Protein AF-A0A4V3DE60-F1 (afdb_monomer_lite)

Sequence (240 aa):
MKPSKSRYYCPEAQRHKILFESEKKAEDFIRYNNEEIRKATGYAPVRSYQCIACDGWHVTSSSEVRDLPSKTEMVIQAFREAQEEKKKRKEQAAAVRQEWRDRLEVAAANLQMQIDVIKEQIDNKGDKTIIISLIEEAFQVFARLGKAAKFRKHKRDLERELYRLEFGAEQLPDDAESNILIQIQTIEYLLENKSDKALIHHIINETAKALRTSRNTVFVKYSKAQLEGKLNRLLSLLQQ

Organism: NCBI:txid1437280

pLDDT: mean 87.94, std 8.08, range [45.78, 97.25]

Radius of gyration: 47.13 Å; chains: 1; bounding box: 87×29×127 Å

Structure (mmCIF, N/CA/C/O backbone):
data_AF-A0A4V3DE60-F1
#
_entry.id   AF-A0A4V3DE60-F1
#
loop_
_atom_site.group_PDB
_atom_site.id
_atom_site.type_symbol
_atom_site.label_atom_id
_atom_site.label_alt_id
_atom_site.label_comp_id
_atom_site.label_asym_id
_atom_site.label_entity_id
_atom_site.label_seq_id
_atom_site.pdbx_PDB_ins_code
_atom_site.Cartn_x
_atom_site.Cartn_y
_atom_site.Cartn_z
_atom_site.occupancy
_atom_site.B_iso_or_equiv
_atom_site.auth_seq_id
_atom_site.auth_comp_id
_atom_site.auth_asym_id
_atom_site.auth_atom_id
_atom_site.pdbx_PDB_model_num
ATOM 1 N N . MET A 1 1 ? 43.516 -3.659 -60.363 1.00 45.78 1 MET A N 1
ATOM 2 C CA . MET A 1 1 ? 42.712 -4.832 -59.885 1.00 45.78 1 MET A CA 1
ATOM 3 C C . MET A 1 1 ? 41.956 -4.413 -58.620 1.00 45.78 1 MET A C 1
ATOM 5 O O . MET A 1 1 ? 42.590 -3.837 -57.748 1.00 45.78 1 MET A O 1
ATOM 9 N N . LYS A 1 2 ? 40.635 -4.630 -58.481 1.00 51.84 2 LYS A N 1
ATOM 10 C CA . LYS A 1 2 ? 39.923 -4.228 -57.243 1.00 51.84 2 LYS A CA 1
ATOM 11 C C . LYS A 1 2 ? 40.362 -5.127 -56.075 1.00 51.84 2 LYS A C 1
ATOM 13 O O . LYS A 1 2 ? 40.260 -6.343 -56.232 1.00 51.84 2 LYS A O 1
ATOM 18 N N . PRO A 1 3 ? 40.781 -4.591 -54.912 1.00 55.19 3 PRO A N 1
ATOM 19 C CA . PRO A 1 3 ? 41.045 -5.416 -53.736 1.00 55.19 3 PRO A CA 1
ATOM 20 C C . PRO A 1 3 ? 39.748 -6.112 -53.301 1.00 55.19 3 PRO A C 1
ATOM 22 O O . PRO A 1 3 ? 38.849 -5.493 -52.735 1.00 55.19 3 PRO A O 1
ATOM 25 N N . SER A 1 4 ? 39.605 -7.400 -53.618 1.00 57.50 4 SER A N 1
ATOM 26 C CA . SER A 1 4 ? 38.409 -8.185 -53.285 1.00 57.50 4 SER A CA 1
ATOM 27 C C . SER A 1 4 ? 38.347 -8.539 -51.799 1.00 57.50 4 SER A C 1
ATOM 29 O O . SER A 1 4 ? 37.261 -8.647 -51.240 1.00 57.50 4 SER A O 1
ATOM 31 N N . LYS A 1 5 ? 39.511 -8.647 -51.146 1.00 61.88 5 LYS A N 1
ATOM 32 C CA . LYS A 1 5 ? 39.654 -9.046 -49.737 1.00 61.88 5 LYS A CA 1
ATOM 33 C C . LYS A 1 5 ? 39.259 -7.961 -48.725 1.00 61.88 5 LYS A C 1
ATOM 35 O O . LYS A 1 5 ? 39.121 -8.265 -47.551 1.00 61.88 5 LYS A O 1
ATOM 40 N N . SER A 1 6 ? 39.058 -6.719 -49.167 1.00 68.88 6 SER A N 1
ATOM 41 C CA . SER A 1 6 ? 38.841 -5.553 -48.289 1.00 68.88 6 SER A CA 1
ATOM 42 C C . SER A 1 6 ? 37.404 -5.014 -48.335 1.00 68.88 6 SER A C 1
ATOM 44 O O . SER A 1 6 ? 37.120 -3.948 -47.792 1.00 68.88 6 SER A O 1
ATOM 46 N N . ARG A 1 7 ? 36.496 -5.704 -49.041 1.00 82.88 7 ARG A N 1
ATOM 47 C CA . ARG A 1 7 ? 35.123 -5.250 -49.294 1.00 82.88 7 ARG A CA 1
ATOM 48 C C . ARG A 1 7 ? 34.184 -5.728 -48.182 1.00 82.88 7 ARG A C 1
ATOM 50 O O . ARG A 1 7 ? 33.903 -6.914 -48.075 1.00 82.88 7 ARG A O 1
ATOM 57 N N . TYR A 1 8 ? 33.647 -4.792 -47.409 1.00 89.31 8 TYR A N 1
ATOM 58 C CA . TYR A 1 8 ? 32.790 -5.022 -46.245 1.00 89.31 8 TYR A CA 1
ATOM 59 C C . TYR A 1 8 ? 31.421 -4.355 -46.431 1.00 89.31 8 TYR A C 1
ATOM 61 O O . TYR A 1 8 ? 31.339 -3.251 -46.973 1.00 89.31 8 TYR A O 1
ATOM 69 N N . TYR A 1 9 ? 30.333 -5.005 -46.012 1.00 92.50 9 TYR A N 1
ATOM 70 C CA . TYR A 1 9 ? 29.002 -4.389 -46.033 1.00 92.50 9 TYR A CA 1
ATOM 71 C C . TYR A 1 9 ? 28.845 -3.439 -44.842 1.00 92.50 9 TYR A C 1
ATOM 73 O O . TYR A 1 9 ? 28.726 -3.887 -43.710 1.00 92.50 9 TYR A O 1
ATOM 81 N N . CYS A 1 10 ? 28.849 -2.129 -45.097 1.00 92.62 10 CYS A N 1
ATOM 82 C CA . CYS A 1 10 ? 28.745 -1.105 -44.061 1.00 92.62 10 CYS A CA 1
ATOM 83 C C . CYS A 1 10 ? 27.268 -0.871 -43.690 1.00 92.62 10 CYS A C 1
ATOM 85 O O . CYS A 1 10 ? 26.526 -0.392 -44.554 1.00 92.62 10 CYS A O 1
ATOM 87 N N . PRO A 1 11 ? 26.830 -1.134 -42.441 1.00 90.12 11 PRO A N 1
ATOM 88 C CA . PRO A 1 11 ? 25.442 -0.906 -42.025 1.00 90.12 11 PRO A CA 1
ATOM 89 C C . PRO A 1 11 ? 25.039 0.571 -42.086 1.00 90.12 11 PRO A C 1
ATOM 91 O O . PRO A 1 11 ? 23.936 0.895 -42.515 1.00 90.12 11 PRO A O 1
ATOM 94 N N . GLU A 1 12 ? 25.964 1.470 -41.741 1.00 89.00 12 GLU A N 1
ATOM 95 C CA . GLU A 1 12 ? 25.755 2.924 -41.751 1.00 89.00 12 GLU A CA 1
ATOM 96 C C . GLU A 1 12 ? 25.484 3.449 -43.173 1.00 89.00 12 GLU A C 1
ATOM 98 O O . GLU A 1 12 ? 24.569 4.240 -43.408 1.00 89.00 12 GLU A O 1
ATOM 103 N N . ALA A 1 13 ? 26.254 2.959 -44.151 1.00 88.75 13 ALA A N 1
ATOM 104 C CA . ALA A 1 13 ? 26.129 3.351 -45.553 1.00 88.75 13 ALA A CA 1
ATOM 105 C C . ALA A 1 13 ? 25.182 2.456 -46.373 1.00 88.75 13 ALA A C 1
ATOM 107 O O . ALA A 1 13 ? 24.975 2.744 -47.553 1.00 88.75 13 ALA A O 1
ATOM 108 N N . GLN A 1 14 ? 24.676 1.367 -45.783 1.00 91.81 14 GLN A N 1
ATOM 109 C CA . GLN A 1 14 ? 23.817 0.345 -46.400 1.00 91.81 14 GLN A CA 1
ATOM 110 C C . GLN A 1 14 ? 24.328 -0.161 -47.759 1.00 91.81 14 GLN A C 1
ATOM 112 O O . GLN A 1 14 ? 23.569 -0.394 -48.698 1.00 91.81 14 GLN A O 1
ATOM 117 N N . ARG A 1 15 ? 25.653 -0.291 -47.890 1.00 91.19 15 ARG A N 1
ATOM 118 C CA . ARG A 1 15 ? 26.309 -0.770 -49.113 1.00 91.19 15 ARG A CA 1
ATOM 119 C C . ARG A 1 15 ? 27.696 -1.317 -48.825 1.00 91.19 15 ARG A C 1
ATOM 121 O O . ARG A 1 15 ? 28.326 -0.974 -47.824 1.00 91.19 15 ARG A O 1
ATOM 128 N N . HIS A 1 16 ? 28.219 -2.104 -49.760 1.00 91.19 16 HIS A N 1
A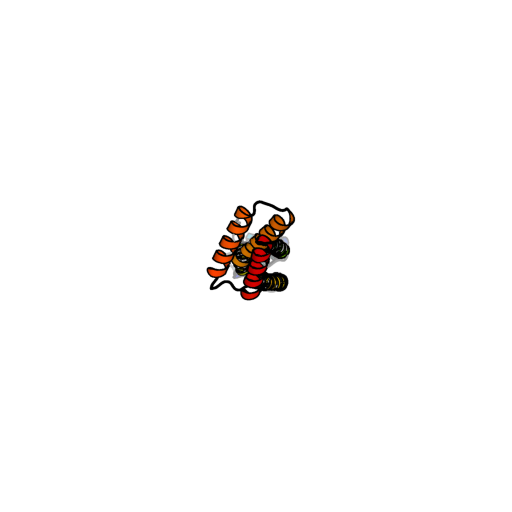TOM 129 C CA . HIS A 1 16 ? 29.601 -2.567 -49.695 1.00 91.19 16 HIS A CA 1
ATOM 130 C C . HIS A 1 16 ? 30.592 -1.411 -49.882 1.00 91.19 16 HIS A C 1
ATOM 132 O O . HIS A 1 16 ? 30.571 -0.723 -50.906 1.00 91.19 16 HIS A O 1
ATOM 138 N N . LYS A 1 17 ? 31.490 -1.237 -48.914 1.00 90.81 17 LYS A N 1
ATOM 139 C CA . LYS A 1 17 ? 32.608 -0.288 -48.921 1.00 90.81 17 LYS A CA 1
ATOM 140 C C . LYS A 1 17 ? 33.927 -1.014 -48.683 1.00 90.81 17 LYS A C 1
ATOM 142 O O . LYS A 1 17 ? 33.938 -2.181 -48.313 1.00 90.81 17 LYS A O 1
ATOM 147 N N . ILE A 1 18 ? 35.038 -0.327 -48.926 1.00 91.06 18 ILE A N 1
ATOM 148 C CA . ILE A 1 18 ? 36.357 -0.824 -48.533 1.00 91.06 18 ILE A CA 1
ATOM 149 C C . ILE A 1 18 ? 36.577 -0.445 -47.069 1.00 91.06 18 ILE A C 1
ATOM 151 O O . ILE A 1 18 ? 36.403 0.728 -46.735 1.00 91.06 18 ILE A O 1
ATOM 155 N N . LEU A 1 19 ? 36.898 -1.416 -46.216 1.00 93.69 19 LEU A N 1
ATOM 156 C CA . LEU A 1 19 ? 37.177 -1.215 -44.792 1.00 93.69 19 LEU A CA 1
ATOM 157 C C . LEU A 1 19 ? 38.669 -1.413 -44.520 1.00 93.69 19 LEU A C 1
ATOM 159 O O . LEU A 1 19 ? 39.265 -2.383 -44.988 1.00 93.69 19 LEU A O 1
ATOM 163 N N . PHE A 1 20 ? 39.247 -0.499 -43.751 1.00 94.12 20 PHE A N 1
ATOM 164 C CA . PHE A 1 20 ? 40.627 -0.541 -43.292 1.00 94.12 20 PHE A CA 1
ATOM 165 C C . PHE A 1 20 ? 40.672 -0.514 -41.764 1.00 94.12 20 PHE A C 1
ATOM 167 O O . PHE A 1 20 ? 39.873 0.162 -41.124 1.00 94.12 20 PHE A O 1
ATOM 174 N N . GLU A 1 21 ? 41.644 -1.215 -41.188 1.00 93.06 21 GLU A N 1
ATOM 175 C CA . GLU A 1 21 ? 41.864 -1.261 -39.733 1.00 93.06 21 GLU A CA 1
ATOM 176 C C . GLU A 1 21 ? 42.411 0.062 -39.173 1.00 93.06 21 GLU A C 1
ATOM 178 O O . GLU A 1 21 ? 42.244 0.353 -37.996 1.00 93.06 21 GLU A O 1
ATOM 183 N N . SER A 1 22 ? 43.082 0.870 -40.001 1.00 95.31 22 SER A N 1
ATOM 184 C CA . SER A 1 22 ? 43.678 2.142 -39.584 1.00 95.31 22 SER A CA 1
ATOM 185 C C . SER A 1 22 ? 43.547 3.224 -40.651 1.00 95.31 22 SER A C 1
ATOM 187 O O . SER A 1 22 ? 43.473 2.934 -41.849 1.00 95.31 22 SER A O 1
ATOM 189 N N . GLU A 1 23 ? 43.566 4.480 -40.203 1.00 95.94 23 GLU A N 1
ATOM 190 C CA . GLU A 1 23 ? 43.495 5.666 -41.058 1.00 95.94 23 GLU A CA 1
ATOM 191 C C . GLU A 1 23 ? 44.610 5.675 -42.101 1.00 95.94 23 GLU A C 1
ATOM 193 O O . GLU A 1 23 ? 44.339 5.778 -43.293 1.00 95.94 23 GLU A O 1
ATOM 198 N N . LYS A 1 24 ? 45.853 5.426 -41.668 1.00 96.06 24 LYS A N 1
ATOM 199 C CA . LYS A 1 24 ? 47.029 5.386 -42.544 1.00 96.06 24 LYS A CA 1
ATOM 200 C C . LYS A 1 24 ? 46.854 4.425 -43.722 1.00 96.06 24 LYS A C 1
ATOM 202 O O . LYS A 1 24 ? 47.174 4.777 -44.851 1.00 96.06 24 LYS A O 1
ATOM 207 N N . LYS A 1 25 ? 46.300 3.226 -43.491 1.00 94.25 25 LYS A N 1
ATOM 208 C CA . LYS A 1 25 ? 46.031 2.258 -44.572 1.00 94.25 25 LYS A CA 1
ATOM 209 C C . LYS A 1 25 ? 44.985 2.793 -45.560 1.00 94.25 25 LYS A C 1
ATOM 211 O O . LYS A 1 25 ? 45.113 2.566 -46.763 1.00 94.25 25 LYS A O 1
ATOM 216 N N . ALA A 1 26 ? 43.967 3.501 -45.068 1.00 93.88 26 ALA A N 1
ATOM 217 C CA . ALA A 1 26 ? 42.946 4.126 -45.905 1.00 93.88 26 A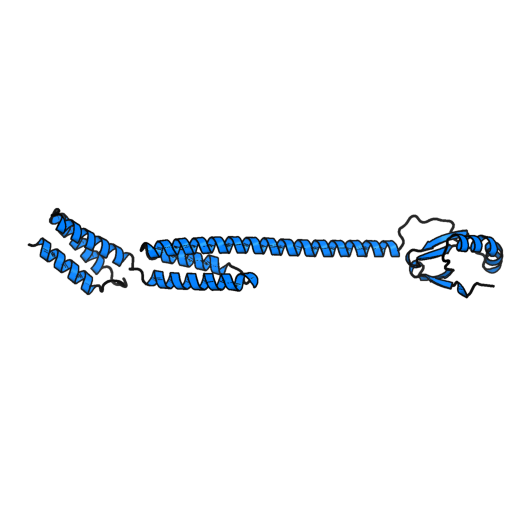LA A CA 1
ATOM 218 C C . ALA A 1 26 ? 43.509 5.305 -46.722 1.00 93.88 26 ALA A C 1
ATOM 220 O O . ALA A 1 26 ? 43.186 5.448 -47.902 1.00 93.88 26 ALA A O 1
ATOM 221 N N . GLU A 1 27 ? 44.379 6.119 -46.127 1.00 95.00 27 GLU A N 1
ATOM 222 C CA . GLU A 1 27 ? 45.054 7.233 -46.799 1.00 95.00 27 GLU A CA 1
ATOM 223 C C . GLU A 1 27 ? 46.070 6.763 -47.838 1.00 95.00 27 GLU A C 1
ATOM 225 O O . GLU A 1 27 ? 46.100 7.287 -48.951 1.00 95.00 27 GLU A O 1
ATOM 230 N N . ASP A 1 28 ? 46.876 5.749 -47.513 1.00 94.88 28 ASP A N 1
ATOM 231 C CA . ASP A 1 28 ? 47.802 5.127 -48.459 1.00 94.88 28 ASP A CA 1
ATOM 232 C C . ASP A 1 28 ? 47.020 4.539 -49.646 1.00 94.88 28 ASP A C 1
ATOM 234 O O . ASP A 1 28 ? 47.400 4.729 -50.803 1.00 94.88 28 ASP A O 1
ATOM 238 N N . PHE A 1 29 ? 45.865 3.906 -49.396 1.00 92.44 29 PHE A N 1
ATOM 239 C CA . PHE A 1 29 ? 44.988 3.439 -50.469 1.00 92.44 29 PHE A CA 1
ATOM 240 C C . PHE A 1 29 ? 44.552 4.577 -51.397 1.00 92.44 29 PHE A C 1
ATOM 242 O O . PHE A 1 29 ? 44.630 4.420 -52.617 1.00 92.44 29 PHE A O 1
ATOM 249 N N . ILE A 1 30 ? 44.134 5.720 -50.846 1.00 92.50 30 ILE A N 1
ATOM 250 C CA . ILE A 1 30 ? 43.801 6.906 -51.644 1.00 92.50 30 ILE A CA 1
ATOM 251 C C . ILE A 1 30 ? 45.029 7.342 -52.444 1.00 92.50 30 ILE A C 1
ATOM 253 O O . ILE A 1 30 ? 44.946 7.425 -53.664 1.00 92.50 30 ILE A O 1
ATOM 257 N N . ARG A 1 31 ? 46.175 7.544 -51.789 1.00 93.81 31 ARG A N 1
ATOM 258 C CA . ARG A 1 31 ? 47.400 8.078 -52.399 1.00 93.81 31 ARG A CA 1
ATOM 259 C C . ARG A 1 31 ? 47.886 7.259 -53.593 1.00 93.81 31 ARG A C 1
ATOM 261 O O . ARG A 1 31 ? 48.206 7.836 -54.625 1.00 93.81 31 ARG A O 1
ATOM 268 N N . TYR A 1 32 ? 47.922 5.934 -53.464 1.00 92.19 32 TYR A N 1
ATOM 269 C CA . TYR A 1 32 ? 48.511 5.060 -54.483 1.00 92.19 32 TYR A CA 1
ATOM 270 C C . TYR A 1 32 ? 47.523 4.593 -55.559 1.00 92.19 32 TYR A C 1
ATOM 272 O O . TYR A 1 32 ? 47.960 4.163 -56.620 1.00 92.19 32 TYR A O 1
ATOM 280 N N . ASN A 1 33 ? 46.206 4.674 -55.322 1.00 88.81 33 ASN A N 1
ATOM 281 C CA . ASN A 1 33 ? 45.202 4.129 -56.248 1.00 88.81 33 ASN A CA 1
ATOM 282 C C . ASN A 1 33 ? 44.285 5.199 -56.870 1.00 88.81 33 ASN A C 1
ATOM 284 O O . ASN A 1 33 ? 43.460 4.858 -57.720 1.00 88.81 33 ASN A O 1
ATOM 288 N N . ASN A 1 34 ? 44.391 6.477 -56.473 1.00 87.25 34 ASN A N 1
ATOM 289 C CA . ASN A 1 34 ? 43.469 7.535 -56.915 1.00 87.25 34 ASN A CA 1
ATOM 290 C C . ASN A 1 34 ? 43.381 7.643 -58.443 1.00 87.25 34 ASN A C 1
ATOM 292 O O . ASN A 1 34 ? 42.286 7.576 -59.003 1.00 87.25 34 ASN A O 1
ATOM 296 N N . GLU A 1 35 ? 44.529 7.774 -59.114 1.00 88.38 35 GLU A N 1
ATOM 297 C CA . GLU A 1 35 ? 44.586 8.012 -60.559 1.00 88.38 35 GLU A CA 1
ATOM 298 C C . GLU A 1 35 ? 44.015 6.843 -61.366 1.00 88.38 35 GLU A C 1
ATOM 300 O O . GLU A 1 35 ? 43.237 7.063 -62.296 1.00 88.38 35 GLU A O 1
ATOM 305 N N . GLU A 1 36 ? 44.358 5.603 -60.999 1.00 89.19 36 GLU A N 1
ATOM 306 C CA . GLU A 1 36 ? 43.846 4.395 -61.662 1.00 89.19 36 GLU A CA 1
ATOM 307 C C . GLU A 1 36 ? 42.323 4.290 -61.492 1.00 89.19 36 GLU A C 1
ATOM 309 O O . GLU A 1 36 ? 41.594 4.101 -62.469 1.00 89.19 36 GLU A O 1
ATOM 314 N N . ILE A 1 37 ? 41.819 4.481 -60.267 1.00 87.00 37 ILE A N 1
ATOM 315 C CA . ILE A 1 37 ? 40.382 4.405 -59.970 1.00 87.00 37 ILE A CA 1
ATOM 316 C C . ILE A 1 37 ? 39.612 5.509 -60.711 1.00 87.00 37 ILE A C 1
ATOM 318 O O . ILE A 1 37 ? 38.536 5.242 -61.260 1.00 87.00 37 ILE A O 1
ATOM 322 N N . ARG A 1 38 ? 40.171 6.726 -60.786 1.00 89.19 38 ARG A N 1
ATOM 323 C CA . ARG A 1 38 ? 39.563 7.858 -61.496 1.00 89.19 38 ARG A CA 1
ATOM 324 C C . ARG A 1 38 ? 39.481 7.609 -62.997 1.00 89.19 38 ARG A C 1
ATOM 326 O O . ARG A 1 38 ? 38.420 7.822 -63.574 1.00 89.19 38 ARG A O 1
ATOM 333 N N . LYS A 1 39 ? 40.562 7.114 -63.613 1.00 90.31 39 LYS A N 1
ATOM 334 C CA . LYS A 1 39 ? 40.589 6.750 -65.041 1.00 90.31 39 LYS A CA 1
ATOM 335 C C . LYS A 1 39 ? 39.572 5.652 -65.366 1.00 90.31 39 LYS A C 1
ATOM 337 O O . LYS A 1 39 ? 38.925 5.718 -66.402 1.00 90.31 39 LYS A O 1
ATOM 342 N N . ALA A 1 40 ? 39.403 4.672 -64.477 1.00 87.38 40 ALA A N 1
ATOM 343 C CA . ALA A 1 40 ? 38.512 3.536 -64.711 1.00 87.38 40 ALA A CA 1
ATOM 344 C C . ALA A 1 40 ? 37.024 3.824 -64.443 1.00 87.38 40 ALA A C 1
ATOM 346 O O . ALA A 1 40 ? 36.165 3.199 -65.059 1.00 87.38 40 ALA A O 1
ATOM 347 N N . THR A 1 41 ? 36.698 4.702 -63.488 1.00 83.31 41 THR A N 1
ATOM 348 C CA . THR A 1 41 ? 35.311 4.867 -63.005 1.00 83.31 41 THR A CA 1
ATOM 349 C C . THR A 1 41 ? 34.777 6.297 -63.079 1.00 83.31 41 THR A C 1
ATOM 351 O O . THR A 1 41 ? 33.612 6.520 -62.760 1.00 83.31 41 THR A O 1
ATOM 354 N N . GLY A 1 42 ? 35.606 7.272 -63.466 1.00 85.69 42 GLY A N 1
ATOM 355 C CA . GLY A 1 42 ? 35.267 8.700 -63.479 1.00 85.69 42 GLY A CA 1
ATOM 356 C C . GLY A 1 42 ? 35.305 9.374 -62.101 1.00 85.69 42 GLY A C 1
ATOM 357 O O . GLY A 1 42 ? 35.360 10.599 -62.017 1.00 85.69 42 GLY A O 1
ATOM 358 N N . TYR A 1 43 ? 35.352 8.597 -61.014 1.00 85.00 43 TYR A N 1
ATOM 359 C CA . TYR A 1 43 ? 35.360 9.084 -59.634 1.00 85.00 43 TYR A CA 1
ATOM 360 C C . TYR A 1 43 ? 36.463 8.399 -58.825 1.00 85.00 43 TYR A C 1
ATOM 362 O O . TYR A 1 43 ? 36.786 7.247 -59.075 1.00 85.00 43 TYR A O 1
ATOM 370 N N . ALA A 1 44 ? 37.030 9.079 -57.829 1.00 88.88 44 ALA A N 1
ATOM 371 C CA . ALA A 1 44 ? 38.013 8.493 -56.917 1.00 88.88 44 ALA A CA 1
ATOM 372 C C . ALA A 1 44 ? 37.765 8.960 -55.476 1.00 88.88 44 ALA A C 1
ATOM 374 O O . ALA A 1 44 ? 37.226 10.052 -55.273 1.00 88.88 44 ALA A O 1
ATOM 375 N N . PRO A 1 45 ? 38.108 8.145 -54.463 1.00 91.50 45 PRO A N 1
ATOM 376 C CA . PRO A 1 45 ? 38.044 8.586 -53.078 1.00 91.50 45 PRO A CA 1
ATOM 377 C C . PRO A 1 45 ? 39.038 9.727 -52.830 1.00 91.50 45 PRO A C 1
ATOM 379 O O . PRO A 1 45 ? 40.172 9.662 -53.290 1.00 91.50 45 PRO A O 1
ATOM 382 N N . VAL A 1 46 ? 38.619 10.753 -52.094 1.00 92.88 46 VAL A N 1
ATOM 383 C CA . VAL A 1 46 ? 39.416 11.956 -51.794 1.00 92.88 46 VAL A CA 1
ATOM 384 C C . VAL A 1 46 ? 39.764 12.084 -50.313 1.00 92.88 46 VAL A C 1
ATOM 386 O O . VAL A 1 46 ? 40.685 12.816 -49.976 1.00 92.88 46 VAL A O 1
ATOM 389 N N . ARG A 1 47 ? 39.054 11.369 -49.430 1.00 92.94 47 ARG A N 1
ATOM 390 C CA . ARG A 1 47 ? 39.332 11.344 -47.987 1.00 92.94 47 ARG A CA 1
ATOM 391 C C . ARG A 1 47 ? 38.950 10.016 -47.339 1.00 92.94 47 ARG A C 1
ATOM 393 O O . ARG A 1 47 ? 38.093 9.285 -47.855 1.00 92.94 47 ARG A O 1
ATOM 400 N N . SER A 1 48 ? 39.562 9.736 -46.196 1.00 93.56 48 SER A N 1
ATOM 401 C CA . SER A 1 48 ? 39.176 8.688 -45.250 1.00 93.56 48 SER A CA 1
ATOM 402 C C . SER A 1 48 ? 38.183 9.235 -44.210 1.00 93.56 48 SER A C 1
ATOM 404 O O . SER A 1 48 ? 38.011 10.446 -44.058 1.00 93.56 48 SER A O 1
ATOM 406 N N . TYR A 1 49 ? 37.451 8.345 -43.540 1.00 92.75 49 TYR A N 1
ATOM 407 C CA . TYR A 1 49 ? 36.659 8.665 -42.352 1.00 92.75 49 TYR A CA 1
ATOM 408 C C . TYR A 1 49 ? 36.456 7.422 -41.483 1.00 92.75 49 TYR A C 1
ATOM 410 O O . TYR A 1 49 ? 36.324 6.309 -42.006 1.00 92.75 49 TYR A O 1
ATOM 418 N N . GLN A 1 50 ? 36.396 7.621 -40.168 1.00 92.62 50 GLN A N 1
ATOM 419 C CA . GLN A 1 50 ? 36.078 6.563 -39.216 1.00 92.62 50 GLN A CA 1
ATOM 420 C C . GLN A 1 50 ? 34.571 6.277 -39.221 1.00 92.62 50 GLN A C 1
ATOM 422 O O . GLN A 1 50 ? 33.743 7.186 -39.213 1.00 92.62 50 GLN A O 1
ATOM 427 N N . CYS A 1 51 ? 34.204 5.000 -39.248 1.00 92.06 51 CYS A N 1
ATOM 428 C CA . CYS A 1 51 ? 32.823 4.543 -39.225 1.00 92.06 51 CYS A CA 1
ATOM 429 C C . CYS A 1 51 ? 32.548 3.785 -37.930 1.00 92.06 51 CYS A C 1
ATOM 431 O O . CYS A 1 51 ? 33.056 2.682 -37.743 1.00 92.06 51 CYS A O 1
ATOM 433 N N . ILE A 1 52 ? 31.694 4.347 -37.076 1.00 91.81 52 ILE A N 1
ATOM 434 C CA . ILE A 1 52 ? 31.374 3.789 -35.753 1.00 91.81 52 ILE A CA 1
ATOM 435 C C . ILE A 1 52 ? 30.713 2.412 -35.874 1.00 91.81 52 ILE A C 1
ATOM 437 O O . ILE A 1 52 ? 31.057 1.496 -35.139 1.00 91.81 52 ILE A O 1
ATOM 441 N N . ALA A 1 53 ? 29.829 2.220 -36.859 1.00 92.69 53 ALA A N 1
ATOM 442 C CA . ALA A 1 53 ? 29.172 0.931 -37.093 1.00 92.69 53 ALA A CA 1
ATOM 443 C C . ALA A 1 53 ? 30.134 -0.197 -37.498 1.00 92.69 53 ALA A C 1
ATOM 445 O O . ALA A 1 53 ? 29.798 -1.368 -37.358 1.00 92.69 53 ALA A O 1
ATOM 446 N N . CYS A 1 54 ? 31.268 0.149 -38.110 1.00 92.12 54 CYS A N 1
ATOM 447 C CA . CYS A 1 54 ? 32.219 -0.816 -38.668 1.00 92.12 54 CYS A CA 1
ATOM 448 C C . CYS A 1 54 ? 33.505 -0.918 -37.845 1.00 92.12 54 CYS A C 1
ATOM 450 O O . CYS A 1 54 ? 34.358 -1.720 -38.209 1.00 92.12 54 CYS A O 1
ATOM 452 N N . ASP A 1 55 ? 33.647 -0.080 -36.813 1.00 92.38 55 ASP A N 1
ATOM 453 C CA . ASP A 1 55 ? 34.850 0.079 -35.993 1.00 92.38 55 ASP A CA 1
ATOM 454 C C . ASP A 1 55 ? 36.146 0.143 -36.823 1.00 92.38 55 ASP A C 1
ATOM 456 O O . ASP A 1 55 ? 37.115 -0.582 -36.615 1.00 92.38 55 ASP A O 1
ATOM 460 N N . GLY A 1 56 ? 36.137 0.985 -37.857 1.00 93.31 56 GLY A N 1
ATOM 461 C CA . GLY A 1 56 ?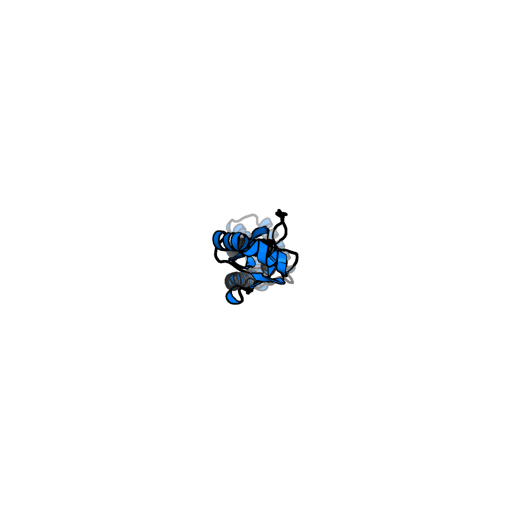 37.271 1.105 -38.767 1.00 93.31 56 GLY A CA 1
ATOM 462 C C . GLY A 1 56 ? 37.114 2.228 -39.780 1.00 93.31 56 GLY A C 1
ATOM 463 O O . GLY A 1 56 ? 36.204 3.055 -39.696 1.00 93.31 56 GLY A O 1
ATOM 464 N N . TRP A 1 57 ? 38.021 2.263 -40.753 1.00 94.75 57 TRP A N 1
ATOM 465 C CA . TRP A 1 57 ? 38.184 3.381 -41.675 1.00 94.75 57 TRP A CA 1
ATOM 466 C C . TRP A 1 57 ? 37.652 3.050 -43.063 1.00 94.75 57 TRP A C 1
ATOM 468 O O . TRP A 1 57 ? 38.019 2.053 -43.685 1.00 94.75 57 TRP A O 1
ATOM 478 N N . HIS A 1 58 ? 36.789 3.918 -43.574 1.00 93.69 58 HIS A N 1
ATOM 479 C CA . HIS A 1 58 ? 36.303 3.875 -44.946 1.00 93.69 58 HIS A CA 1
ATOM 480 C C . HIS A 1 58 ? 36.873 5.040 -45.746 1.00 93.69 58 HIS A C 1
ATOM 482 O O . HIS A 1 58 ? 37.296 6.050 -45.195 1.00 93.69 58 HIS A O 1
ATOM 488 N N . VAL A 1 59 ? 36.822 4.922 -47.070 1.00 92.75 59 VAL A N 1
ATOM 489 C CA . VAL A 1 59 ? 37.172 6.007 -47.992 1.00 92.75 59 VAL A CA 1
ATOM 490 C C . VAL A 1 59 ? 35.929 6.525 -48.714 1.00 92.75 59 VAL A C 1
ATOM 492 O O . VAL A 1 59 ? 34.951 5.793 -48.914 1.00 92.75 59 VAL A O 1
ATOM 495 N N . THR A 1 60 ? 35.934 7.800 -49.094 1.00 90.00 60 THR A N 1
ATOM 496 C CA . THR A 1 60 ? 34.805 8.456 -49.766 1.00 90.00 60 THR A CA 1
ATOM 497 C C . THR A 1 60 ? 35.279 9.457 -50.812 1.00 90.00 60 THR A C 1
ATOM 499 O O . THR A 1 60 ? 36.332 10.067 -50.665 1.00 90.00 60 THR A O 1
ATOM 502 N N . SER A 1 61 ? 34.500 9.620 -51.881 1.00 89.38 61 SER A N 1
ATOM 503 C CA . SER A 1 61 ? 34.734 10.606 -52.946 1.00 89.38 61 SER A CA 1
ATOM 504 C C . SER A 1 61 ? 34.169 11.992 -52.627 1.00 89.38 61 SER A C 1
ATOM 506 O O . SER A 1 61 ? 34.408 12.933 -53.374 1.00 89.38 61 SER A O 1
ATOM 508 N N . SER A 1 62 ? 33.411 12.129 -51.536 1.00 87.44 62 SER A N 1
ATOM 509 C CA . SER A 1 62 ? 32.907 13.422 -51.066 1.00 87.44 62 SER A CA 1
ATOM 510 C C . SER A 1 62 ? 33.994 14.154 -50.282 1.00 87.44 62 SER A C 1
ATOM 512 O O . SER A 1 62 ? 34.519 13.608 -49.311 1.00 87.44 62 SER A O 1
ATOM 514 N N . SER A 1 63 ? 34.311 15.382 -50.688 1.00 84.81 63 SER A N 1
ATOM 515 C CA . SER A 1 63 ? 35.240 16.273 -49.982 1.00 84.81 63 SER A CA 1
ATOM 516 C C . SER A 1 63 ? 34.633 16.892 -48.722 1.00 84.81 63 SER A C 1
ATOM 518 O O . SER A 1 63 ? 35.368 17.277 -47.821 1.00 84.81 63 SER A O 1
ATOM 520 N N . GLU A 1 64 ? 33.304 16.9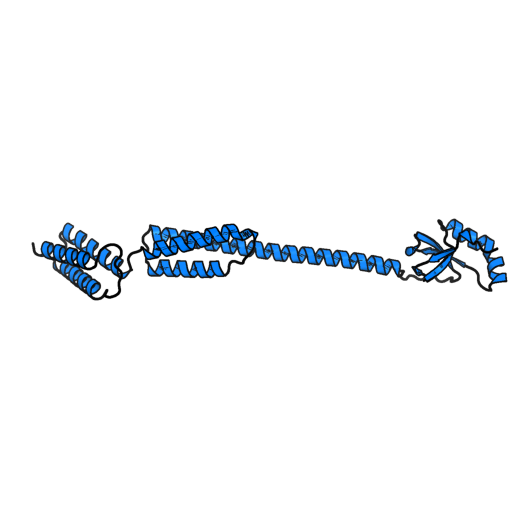56 -48.630 1.00 84.75 64 GLU A N 1
ATOM 521 C CA . GLU A 1 64 ? 32.600 17.546 -47.493 1.00 84.75 64 GLU A CA 1
ATOM 522 C C . GLU A 1 64 ? 32.739 16.680 -46.240 1.00 84.75 64 GLU A C 1
ATOM 524 O O . GLU A 1 64 ? 32.459 15.474 -46.257 1.00 84.75 64 GLU A O 1
ATOM 529 N N . VAL A 1 65 ? 33.112 17.313 -45.131 1.00 81.50 65 VAL A N 1
ATOM 530 C CA . VAL A 1 65 ? 32.962 16.752 -43.789 1.00 81.50 65 VAL A CA 1
ATOM 531 C C . VAL A 1 65 ? 31.591 17.183 -43.283 1.00 81.50 65 VAL A C 1
ATOM 533 O O . VAL A 1 65 ? 31.307 18.372 -43.189 1.00 81.50 65 VAL A O 1
ATOM 536 N N . ARG A 1 66 ? 30.711 16.215 -43.016 1.00 77.19 66 ARG A N 1
ATOM 537 C CA . ARG A 1 66 ? 29.399 16.491 -42.427 1.00 77.19 66 ARG A CA 1
ATOM 538 C C . ARG A 1 66 ? 29.540 16.433 -40.916 1.00 77.19 66 ARG A C 1
ATOM 540 O O . ARG A 1 66 ? 29.884 15.376 -40.400 1.00 77.19 66 ARG A O 1
ATOM 547 N N . ASP A 1 67 ? 29.247 17.542 -40.251 1.00 78.56 67 ASP A N 1
ATOM 548 C CA . ASP A 1 67 ? 29.191 17.636 -38.791 1.00 78.56 67 ASP A CA 1
ATOM 549 C C . ASP A 1 67 ? 27.780 17.288 -38.296 1.00 78.56 67 ASP A C 1
ATOM 551 O O . ASP A 1 67 ? 27.034 18.111 -37.773 1.00 78.56 67 ASP A O 1
ATOM 555 N N . LEU A 1 68 ? 27.349 16.068 -38.613 1.00 80.12 68 LEU A N 1
ATOM 556 C CA . LEU A 1 68 ? 26.071 15.526 -38.174 1.00 80.12 68 LEU A CA 1
ATOM 557 C C . LEU A 1 68 ? 26.324 14.162 -37.542 1.00 80.12 68 LEU A C 1
ATOM 559 O O . LEU A 1 68 ? 27.115 13.390 -38.096 1.00 80.12 68 LEU A O 1
ATOM 563 N N . PRO A 1 69 ? 25.628 13.833 -36.441 1.00 83.12 69 PRO A N 1
ATOM 564 C CA . PRO A 1 69 ? 25.742 12.520 -35.837 1.00 83.12 69 PRO A CA 1
ATOM 565 C C . PRO A 1 69 ? 25.329 11.448 -36.848 1.00 83.12 69 PRO A C 1
ATOM 567 O O . PRO A 1 69 ? 24.337 11.574 -37.573 1.00 83.12 69 PRO A O 1
ATOM 570 N N . SER A 1 70 ? 26.110 10.378 -36.895 1.00 88.00 70 SER A N 1
ATOM 571 C CA . SER A 1 70 ? 25.790 9.174 -37.651 1.00 88.00 70 SER A CA 1
ATOM 572 C C . SER A 1 70 ? 24.512 8.521 -37.120 1.00 88.00 70 SER A C 1
ATOM 574 O O . SER A 1 70 ? 24.130 8.685 -35.957 1.00 88.00 70 SER A O 1
ATOM 576 N N . LYS A 1 71 ? 23.855 7.711 -37.954 1.00 88.69 71 LYS A N 1
ATOM 577 C CA . LYS A 1 71 ? 22.686 6.924 -37.541 1.00 88.69 71 LYS A CA 1
ATOM 578 C C . LYS A 1 71 ? 23.033 6.039 -36.348 1.00 88.69 71 LYS A C 1
ATOM 580 O O . LYS A 1 71 ? 22.226 5.905 -35.433 1.00 88.69 71 LYS A O 1
ATOM 585 N N . THR A 1 72 ? 24.233 5.461 -36.339 1.00 91.06 72 THR A N 1
ATOM 586 C CA . THR A 1 72 ? 24.711 4.638 -35.224 1.00 91.06 72 THR A CA 1
ATOM 587 C C . THR A 1 72 ? 24.837 5.439 -33.926 1.00 91.06 72 THR A C 1
ATOM 589 O O . THR A 1 72 ? 24.368 4.972 -32.891 1.00 91.06 72 THR A O 1
ATOM 592 N N . GLU A 1 73 ? 25.387 6.656 -33.959 1.00 91.69 73 GLU A N 1
ATOM 593 C CA . GLU A 1 73 ? 25.443 7.530 -32.774 1.00 91.69 73 GLU A CA 1
ATOM 594 C C . GLU A 1 73 ? 24.053 7.883 -32.261 1.00 91.69 73 GLU A C 1
ATOM 596 O O . GLU A 1 73 ? 23.800 7.779 -31.060 1.00 91.69 73 GLU A O 1
ATOM 601 N N . MET A 1 74 ? 23.131 8.222 -33.166 1.00 93.06 74 MET A N 1
ATOM 602 C CA . MET A 1 74 ? 21.744 8.512 -32.803 1.00 93.06 74 MET A CA 1
ATOM 603 C C . MET A 1 74 ? 21.076 7.312 -32.117 1.00 93.06 74 MET A C 1
ATOM 605 O O . MET A 1 74 ? 20.401 7.478 -31.103 1.00 93.06 74 MET A O 1
ATOM 609 N N . VAL A 1 75 ? 21.288 6.094 -32.628 1.00 93.25 75 VAL A N 1
ATOM 610 C CA . VAL A 1 75 ? 20.739 4.863 -32.034 1.00 93.25 75 VAL A CA 1
ATOM 611 C C . VAL A 1 75 ? 21.353 4.578 -30.662 1.00 93.25 75 VAL A C 1
ATOM 613 O O . VAL A 1 75 ? 20.623 4.236 -29.731 1.00 93.25 75 VAL A O 1
ATOM 616 N N . ILE A 1 76 ? 22.671 4.737 -30.504 1.00 93.50 76 ILE A N 1
ATOM 617 C CA . ILE A 1 76 ? 23.349 4.558 -29.210 1.00 93.50 76 ILE A CA 1
ATOM 618 C C . ILE A 1 76 ? 22.810 5.559 -28.185 1.00 93.50 76 ILE A C 1
ATOM 620 O O . ILE A 1 76 ? 22.525 5.179 -27.047 1.00 93.50 76 ILE A O 1
ATOM 624 N N . GLN A 1 77 ? 22.650 6.821 -28.583 1.00 94.62 77 GLN A N 1
ATOM 625 C CA . GLN A 1 77 ? 22.125 7.869 -27.717 1.00 94.62 77 GLN A CA 1
ATOM 626 C C . GLN A 1 77 ? 20.685 7.568 -27.287 1.00 94.62 77 GLN A C 1
ATOM 628 O O . GLN A 1 77 ? 20.405 7.530 -26.089 1.00 94.62 77 GLN A O 1
ATOM 633 N N . ALA A 1 78 ? 19.807 7.230 -28.235 1.00 96.06 78 ALA A N 1
ATOM 634 C CA . ALA A 1 78 ? 18.428 6.844 -27.940 1.00 96.06 78 ALA A CA 1
ATOM 635 C C . ALA A 1 78 ? 18.350 5.616 -27.014 1.00 96.06 78 ALA A C 1
ATOM 637 O O . ALA A 1 78 ? 17.518 5.561 -26.108 1.00 96.06 78 ALA A O 1
ATOM 638 N N . PHE A 1 79 ? 19.242 4.633 -27.190 1.00 96.00 79 PHE A N 1
ATOM 639 C CA . PHE A 1 79 ? 19.313 3.474 -26.300 1.00 96.00 79 PHE A CA 1
ATOM 640 C C . PHE A 1 79 ? 19.702 3.872 -24.872 1.00 96.00 79 PHE A C 1
ATOM 642 O O . PHE A 1 79 ? 19.075 3.406 -23.920 1.00 96.00 79 PHE A O 1
ATOM 649 N N . ARG A 1 80 ? 20.711 4.736 -24.705 1.00 96.56 80 ARG A N 1
ATOM 650 C CA . ARG A 1 80 ? 21.136 5.238 -23.386 1.00 96.56 80 ARG A CA 1
ATOM 651 C C . ARG A 1 80 ? 20.009 5.996 -22.694 1.00 96.56 80 ARG A C 1
ATOM 653 O O . ARG A 1 80 ? 19.717 5.716 -21.535 1.00 96.56 80 ARG A O 1
ATOM 660 N N . GLU A 1 81 ? 19.337 6.885 -23.416 1.00 97.00 81 GLU A N 1
ATOM 661 C CA . GLU A 1 81 ? 18.188 7.638 -22.906 1.00 97.00 81 GLU A CA 1
ATOM 662 C C . GLU A 1 81 ? 17.052 6.709 -22.468 1.00 97.00 81 GLU A C 1
ATOM 664 O O . GLU A 1 81 ? 16.528 6.857 -21.364 1.00 97.00 81 GLU A O 1
ATOM 669 N N . ALA A 1 82 ? 16.735 5.686 -23.265 1.00 97.25 82 ALA A N 1
ATOM 670 C CA . ALA A 1 82 ? 15.726 4.693 -22.910 1.00 97.25 82 ALA A CA 1
ATOM 671 C C . ALA A 1 82 ? 16.110 3.874 -21.661 1.00 97.25 82 ALA A C 1
ATOM 673 O O . ALA A 1 82 ? 15.242 3.540 -20.847 1.00 97.25 82 ALA A O 1
ATOM 674 N N . GLN A 1 83 ? 17.395 3.545 -21.473 1.00 97.19 83 GLN A N 1
ATOM 675 C CA . GLN A 1 83 ? 17.863 2.877 -20.250 1.00 97.19 83 GLN A CA 1
ATOM 676 C C . GLN A 1 83 ? 17.739 3.786 -19.025 1.00 97.19 83 GLN A C 1
ATOM 678 O O . GLN A 1 83 ? 17.250 3.335 -17.985 1.00 97.19 83 GLN A O 1
ATOM 683 N N . GLU A 1 84 ? 18.124 5.056 -19.147 1.00 97.00 84 GLU A N 1
ATOM 684 C CA . GLU A 1 84 ? 17.997 6.037 -18.066 1.00 97.00 84 GLU A CA 1
ATOM 685 C C . GLU A 1 84 ? 16.534 6.292 -17.705 1.00 97.00 84 GLU A C 1
ATOM 687 O O . GLU A 1 84 ? 16.172 6.299 -16.529 1.00 97.00 84 GLU A O 1
ATOM 692 N N . GLU A 1 85 ? 15.646 6.412 -18.690 1.00 96.12 85 GLU A N 1
ATOM 693 C CA . GLU A 1 85 ? 14.215 6.550 -18.434 1.00 96.12 85 GLU A CA 1
ATOM 694 C C . GLU A 1 85 ? 13.648 5.304 -17.740 1.00 96.12 85 GLU A C 1
ATOM 696 O O . GLU A 1 85 ? 12.912 5.405 -16.754 1.00 96.12 85 GLU A O 1
ATOM 701 N N . LYS A 1 86 ? 14.037 4.107 -18.189 1.00 96.94 86 LYS A N 1
ATOM 702 C CA . LYS A 1 86 ? 13.653 2.847 -17.541 1.00 96.94 86 LYS A CA 1
ATOM 703 C C . LYS A 1 86 ? 14.140 2.786 -16.092 1.00 96.94 86 LYS A C 1
ATOM 705 O O . LYS A 1 86 ? 13.408 2.285 -15.234 1.00 96.94 86 LYS A O 1
ATOM 710 N N . LYS A 1 87 ? 15.347 3.280 -15.808 1.00 96.88 87 LYS A N 1
ATOM 711 C CA . LYS A 1 87 ? 15.900 3.377 -14.453 1.00 96.88 87 LYS A CA 1
ATOM 712 C C . LYS A 1 87 ? 15.094 4.361 -13.601 1.00 96.88 87 LYS A C 1
ATOM 714 O O . LYS A 1 87 ? 14.589 3.952 -12.558 1.00 96.88 87 LYS A O 1
ATOM 719 N N . LYS A 1 88 ? 14.844 5.577 -14.097 1.00 96.75 88 LYS A N 1
ATOM 720 C CA . LYS A 1 88 ? 14.010 6.588 -13.422 1.00 96.75 88 LYS A CA 1
ATOM 721 C C . LYS A 1 88 ? 12.607 6.066 -13.110 1.00 96.75 88 LYS A C 1
ATOM 723 O O . LYS A 1 88 ? 12.139 6.207 -11.987 1.00 96.75 88 LYS A O 1
ATOM 728 N N . ARG A 1 89 ? 11.951 5.384 -14.056 1.00 96.19 89 ARG A N 1
ATOM 729 C CA . ARG A 1 89 ? 10.625 4.772 -13.839 1.00 96.19 89 ARG A CA 1
ATOM 730 C C . ARG A 1 89 ? 10.655 3.697 -12.749 1.00 96.19 89 ARG A C 1
ATOM 732 O O . ARG A 1 89 ? 9.727 3.609 -11.947 1.00 96.19 89 ARG A O 1
ATOM 739 N N . LYS A 1 90 ? 11.710 2.875 -12.697 1.00 96.44 90 LYS A N 1
ATOM 740 C CA . LYS A 1 90 ? 11.893 1.880 -11.625 1.00 96.44 90 LYS A CA 1
ATOM 741 C C . LYS A 1 90 ? 12.106 2.543 -10.267 1.00 96.44 90 LYS A C 1
ATOM 743 O O . LYS A 1 90 ? 11.509 2.089 -9.296 1.00 96.44 90 LYS A O 1
ATOM 748 N N . GLU A 1 91 ? 12.926 3.588 -10.204 1.00 96.00 91 GLU A N 1
ATOM 749 C CA . GLU A 1 91 ? 13.186 4.357 -8.982 1.00 96.00 91 GLU A CA 1
ATOM 750 C C . GLU A 1 91 ? 11.916 5.051 -8.483 1.00 96.00 91 GLU A C 1
ATOM 752 O O . GLU A 1 91 ? 11.558 4.891 -7.321 1.00 96.00 91 GLU A O 1
ATOM 757 N N . GLN A 1 92 ? 11.162 5.708 -9.367 1.00 95.31 92 GLN A N 1
ATOM 758 C CA . GLN A 1 92 ? 9.861 6.302 -9.045 1.00 95.31 92 GLN A CA 1
ATOM 759 C C . GLN A 1 92 ? 8.867 5.252 -8.537 1.00 95.31 92 GLN A C 1
ATOM 761 O O . GLN A 1 92 ? 8.243 5.438 -7.496 1.00 95.31 92 GLN A O 1
ATOM 766 N N . ALA A 1 93 ? 8.752 4.106 -9.215 1.00 94.25 93 ALA A N 1
ATOM 767 C CA . ALA A 1 93 ? 7.886 3.021 -8.760 1.00 94.25 93 ALA A CA 1
ATOM 768 C C . ALA A 1 93 ? 8.334 2.446 -7.403 1.00 94.25 93 ALA A C 1
ATOM 770 O O . ALA A 1 93 ? 7.495 2.056 -6.590 1.00 94.25 93 ALA A O 1
ATOM 771 N N . ALA A 1 94 ? 9.642 2.376 -7.140 1.00 93.81 94 ALA A N 1
ATOM 772 C CA . ALA A 1 94 ? 10.178 1.952 -5.852 1.00 93.81 94 ALA A CA 1
ATOM 773 C C . ALA A 1 94 ? 9.885 2.977 -4.746 1.00 93.81 94 ALA A C 1
ATOM 775 O O . ALA A 1 94 ? 9.480 2.565 -3.659 1.00 93.81 94 ALA A O 1
ATOM 776 N N . ALA A 1 95 ? 10.015 4.273 -5.040 1.00 94.81 95 ALA A N 1
ATOM 777 C CA . ALA A 1 95 ? 9.701 5.368 -4.127 1.00 94.81 95 ALA A CA 1
ATOM 778 C C . ALA A 1 95 ? 8.213 5.381 -3.754 1.00 94.81 95 ALA A C 1
ATOM 780 O O . ALA A 1 95 ? 7.891 5.333 -2.574 1.00 94.81 95 ALA A O 1
ATOM 781 N N . VAL A 1 96 ? 7.307 5.298 -4.735 1.00 92.81 96 VAL A N 1
ATOM 782 C CA . VAL A 1 96 ? 5.854 5.205 -4.486 1.00 92.81 96 VAL A CA 1
ATOM 783 C C . VAL A 1 96 ? 5.515 3.973 -3.640 1.00 92.81 96 VAL A C 1
ATOM 785 O O . VAL A 1 96 ? 4.705 4.040 -2.718 1.00 92.81 96 VAL A O 1
ATOM 788 N N . ARG A 1 97 ? 6.158 2.827 -3.908 1.00 87.50 97 ARG A N 1
ATOM 789 C CA . ARG A 1 97 ? 5.984 1.622 -3.079 1.00 87.50 97 ARG A CA 1
ATOM 790 C C . ARG A 1 97 ? 6.503 1.812 -1.657 1.00 87.50 97 ARG A C 1
ATOM 792 O O . ARG A 1 97 ? 5.940 1.200 -0.756 1.00 87.50 97 ARG A O 1
ATOM 799 N N . GLN A 1 98 ? 7.587 2.562 -1.463 1.00 87.56 98 GLN A N 1
ATOM 800 C CA . GLN A 1 98 ? 8.130 2.855 -0.139 1.00 87.56 98 GLN A CA 1
ATOM 801 C C . GLN A 1 98 ? 7.203 3.801 0.621 1.00 87.56 98 GLN A C 1
ATOM 803 O O . GLN A 1 98 ? 6.765 3.446 1.704 1.00 87.56 98 GLN A O 1
ATOM 808 N N . GLU A 1 99 ? 6.791 4.908 0.011 1.00 90.06 99 GLU A N 1
ATOM 809 C CA . GLU A 1 99 ? 5.848 5.857 0.610 1.00 90.06 99 GLU A CA 1
ATOM 810 C C . GLU A 1 99 ? 4.541 5.168 1.031 1.00 90.06 99 GLU A C 1
ATOM 812 O O . GLU A 1 99 ? 4.021 5.386 2.125 1.00 90.06 99 GLU A O 1
ATOM 817 N N . TRP A 1 100 ? 4.017 4.273 0.188 1.00 86.88 100 TRP A N 1
ATOM 818 C CA . TRP A 1 100 ? 2.822 3.504 0.527 1.00 86.88 100 TRP A CA 1
ATOM 819 C C . TRP A 1 100 ? 3.054 2.527 1.691 1.00 86.88 100 TRP A C 1
ATOM 821 O O . TRP A 1 100 ? 2.140 2.298 2.482 1.00 86.88 100 TRP A O 1
ATOM 831 N N . ARG A 1 101 ? 4.266 1.965 1.831 1.00 83.38 101 ARG A N 1
ATOM 832 C CA . ARG A 1 101 ? 4.637 1.151 3.003 1.00 83.38 101 ARG A CA 1
ATOM 833 C C . ARG A 1 101 ? 4.676 1.997 4.269 1.00 83.38 101 ARG A C 1
ATOM 835 O O . ARG A 1 101 ? 4.062 1.590 5.249 1.00 83.38 101 ARG A O 1
ATOM 842 N N . ASP A 1 102 ? 5.322 3.154 4.218 1.00 87.44 102 ASP A N 1
ATOM 843 C CA . ASP A 1 102 ? 5.475 4.039 5.374 1.00 87.44 102 ASP A CA 1
ATOM 844 C C . ASP A 1 102 ? 4.096 4.516 5.870 1.00 87.44 102 ASP A C 1
ATOM 846 O O . ASP A 1 102 ? 3.801 4.475 7.062 1.00 87.44 102 ASP A O 1
ATOM 850 N N . ARG A 1 103 ? 3.176 4.851 4.949 1.00 87.50 103 ARG A N 1
ATOM 851 C CA . ARG A 1 103 ? 1.780 5.186 5.294 1.00 87.50 103 ARG A CA 1
ATOM 852 C C . ARG A 1 103 ? 1.034 4.042 5.981 1.00 87.50 103 ARG A C 1
ATOM 854 O O . ARG A 1 103 ? 0.270 4.290 6.911 1.00 87.50 103 ARG A O 1
ATOM 861 N N . LEU A 1 104 ? 1.218 2.804 5.518 1.00 86.38 104 LEU A N 1
ATOM 862 C CA . LEU A 1 104 ? 0.594 1.638 6.148 1.00 86.38 104 LEU A CA 1
ATOM 863 C C . LEU A 1 104 ? 1.162 1.361 7.540 1.00 86.38 104 LEU A C 1
ATOM 865 O O . LEU A 1 104 ? 0.412 0.952 8.418 1.00 86.38 104 LEU A O 1
ATOM 869 N N . GLU A 1 105 ? 2.460 1.579 7.735 1.00 85.69 105 GLU A N 1
ATOM 870 C CA . GLU A 1 105 ? 3.119 1.404 9.029 1.00 85.69 105 GLU A CA 1
ATOM 871 C C . GLU A 1 105 ? 2.604 2.416 10.056 1.00 85.69 105 GLU A C 1
ATOM 873 O O . GLU A 1 105 ? 2.203 2.023 11.149 1.00 85.69 105 GLU A O 1
ATOM 878 N N . VAL A 1 106 ? 2.480 3.689 9.665 1.00 88.81 106 VAL A N 1
ATOM 879 C CA . VAL A 1 106 ? 1.855 4.726 10.502 1.00 88.81 106 VAL A CA 1
ATOM 880 C C . VAL A 1 106 ? 0.400 4.378 10.828 1.00 88.81 106 VAL A C 1
ATOM 882 O O . VAL A 1 106 ? -0.016 4.470 11.981 1.00 88.81 106 VAL A O 1
ATOM 885 N N . ALA A 1 107 ? -0.386 3.939 9.840 1.00 87.56 107 ALA A N 1
ATOM 886 C CA . ALA A 1 107 ? -1.780 3.559 10.069 1.00 87.56 107 ALA A CA 1
ATOM 887 C C . ALA A 1 107 ? -1.916 2.355 11.019 1.00 87.56 107 ALA A C 1
ATOM 889 O O . ALA A 1 107 ? -2.816 2.336 11.856 1.00 87.56 107 ALA A O 1
ATOM 890 N N . ALA A 1 108 ? -1.020 1.370 10.915 1.00 87.62 108 ALA A N 1
ATOM 891 C CA . ALA A 1 108 ? -0.992 0.220 11.811 1.00 87.62 108 ALA A CA 1
ATOM 892 C C . ALA A 1 108 ? -0.600 0.616 13.244 1.00 87.62 108 ALA A C 1
ATOM 894 O O . ALA A 1 108 ? -1.247 0.172 14.187 1.00 87.62 108 ALA A O 1
ATOM 895 N N . ALA A 1 109 ? 0.395 1.494 13.407 1.00 88.69 109 ALA A N 1
ATOM 896 C CA . ALA A 1 109 ? 0.788 2.016 14.714 1.00 88.69 109 ALA A CA 1
ATOM 897 C C . ALA A 1 109 ? -0.352 2.800 15.386 1.00 88.69 109 ALA A C 1
ATOM 899 O O . ALA A 1 109 ? -0.636 2.592 16.564 1.00 88.69 109 ALA A O 1
ATOM 900 N N . ASN A 1 110 ? -1.062 3.640 14.627 1.00 90.44 110 ASN A N 1
ATOM 901 C CA . ASN A 1 110 ? -2.227 4.368 15.134 1.00 90.44 110 ASN A CA 1
ATOM 902 C C . ASN A 1 110 ? -3.353 3.423 15.570 1.00 90.44 110 ASN A C 1
ATOM 904 O O . ASN A 1 110 ? -3.969 3.646 16.610 1.00 90.44 110 ASN A O 1
ATOM 908 N N . LEU A 1 111 ? -3.613 2.361 14.800 1.00 91.81 111 LEU A N 1
ATOM 909 C CA . LEU A 1 111 ? -4.602 1.351 15.177 1.00 91.81 111 LEU A CA 1
ATOM 910 C C . LEU A 1 111 ? -4.186 0.597 16.446 1.00 91.81 111 LEU A C 1
ATOM 912 O O . LEU A 1 111 ? -5.024 0.361 17.309 1.00 91.81 111 LEU A O 1
ATOM 916 N N . GLN A 1 112 ? -2.903 0.255 16.588 1.00 91.50 112 GLN A N 1
ATOM 917 C CA . GLN A 1 112 ? -2.404 -0.372 17.812 1.00 91.50 112 GLN A CA 1
ATOM 918 C C . GLN A 1 112 ? -2.613 0.539 19.027 1.00 91.50 112 GLN A C 1
ATOM 920 O O . GLN A 1 112 ? -3.097 0.082 20.055 1.00 91.50 112 GLN A O 1
ATOM 925 N N . MET A 1 113 ? -2.337 1.838 18.889 1.00 92.12 113 MET A N 1
ATOM 926 C CA . MET A 1 113 ? -2.585 2.812 19.953 1.00 92.12 113 MET A CA 1
ATOM 927 C C . MET A 1 113 ? -4.073 2.881 20.336 1.00 92.12 113 MET A C 1
ATOM 929 O O . MET A 1 113 ? -4.393 2.934 21.519 1.00 92.12 113 MET A O 1
ATOM 933 N N . GLN A 1 114 ? -4.994 2.835 19.364 1.00 92.00 114 GLN A N 1
ATOM 934 C CA . GLN A 1 114 ? -6.435 2.762 19.651 1.00 92.00 114 GLN A CA 1
ATOM 935 C C . GLN A 1 114 ? -6.805 1.482 20.406 1.00 92.00 114 GLN A C 1
ATOM 937 O O . GLN A 1 114 ? -7.542 1.541 21.386 1.00 92.00 114 GLN A O 1
ATOM 942 N N . ILE A 1 115 ? -6.270 0.335 19.981 1.00 93.25 115 ILE A N 1
ATOM 943 C CA . ILE A 1 115 ? -6.454 -0.951 20.663 1.00 93.25 115 ILE A CA 1
ATOM 944 C C . ILE A 1 115 ? -5.989 -0.867 22.120 1.00 93.25 115 ILE A C 1
ATOM 946 O O . ILE A 1 115 ? -6.678 -1.369 23.006 1.00 93.25 115 ILE A O 1
ATOM 950 N N . ASP A 1 116 ? -4.848 -0.230 22.378 1.00 93.94 116 ASP A N 1
ATOM 951 C CA . ASP A 1 116 ? -4.299 -0.101 23.728 1.00 93.94 116 ASP A CA 1
ATOM 952 C C . ASP A 1 116 ? -5.180 0.794 24.618 1.00 93.94 116 ASP A C 1
ATOM 954 O O . ASP A 1 116 ? -5.457 0.432 25.761 1.00 93.94 116 ASP A O 1
ATOM 958 N N . VAL A 1 117 ? -5.725 1.889 24.073 1.00 92.75 117 VAL A N 1
ATOM 959 C CA . VAL A 1 117 ? -6.723 2.723 24.770 1.00 92.75 117 VAL A CA 1
ATOM 960 C C . VAL A 1 117 ? -7.993 1.927 25.083 1.00 92.75 117 VAL A C 1
ATOM 962 O O . VAL A 1 117 ? -8.509 2.001 26.196 1.00 92.75 117 VAL A O 1
ATOM 965 N N . ILE A 1 118 ? -8.497 1.137 24.131 1.00 92.62 118 ILE A N 1
ATOM 966 C CA . ILE A 1 118 ? -9.696 0.310 24.338 1.00 92.62 118 ILE A CA 1
ATOM 967 C C . ILE A 1 118 ? -9.452 -0.728 25.440 1.00 92.62 118 ILE A C 1
ATOM 969 O O . ILE A 1 118 ? -10.309 -0.902 26.306 1.00 92.62 118 ILE A O 1
ATOM 973 N N . L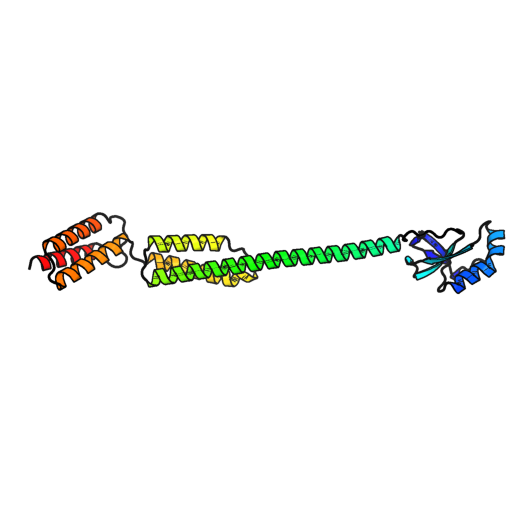YS A 1 119 ? -8.287 -1.393 25.440 1.00 92.38 119 LYS A N 1
ATOM 974 C CA . LYS A 1 119 ? -7.888 -2.334 26.502 1.00 92.38 119 LYS A CA 1
ATOM 975 C C . LYS A 1 119 ? -7.945 -1.665 27.873 1.00 92.38 119 LYS A C 1
ATOM 977 O O . LYS A 1 119 ? -8.594 -2.188 28.771 1.00 92.38 119 LYS A O 1
ATOM 982 N N . GLU A 1 120 ? -7.337 -0.487 28.005 1.00 92.69 120 GLU A N 1
ATOM 983 C CA . GLU A 1 120 ? -7.336 0.268 29.259 1.00 92.69 120 GLU A CA 1
ATOM 984 C C . GLU A 1 120 ? -8.757 0.646 29.710 1.00 92.69 120 GLU A C 1
ATOM 986 O O . GLU A 1 120 ? -9.084 0.529 30.891 1.00 92.69 120 GLU A O 1
ATOM 991 N N . GLN A 1 121 ? -9.635 1.055 28.788 1.00 88.88 121 GLN A N 1
ATOM 992 C CA . GLN A 1 121 ? -11.033 1.355 29.119 1.00 88.88 121 GLN A CA 1
ATOM 993 C C . GLN A 1 121 ? -11.796 0.112 29.593 1.00 88.88 121 GLN A C 1
ATOM 995 O O . GLN A 1 121 ? -12.541 0.193 30.569 1.00 88.88 121 GLN A O 1
ATOM 1000 N N . ILE A 1 122 ? -11.591 -1.043 28.954 1.00 87.88 122 ILE A N 1
ATOM 1001 C CA . ILE A 1 122 ? -12.206 -2.310 29.376 1.00 87.88 122 ILE A CA 1
ATOM 1002 C C . ILE A 1 122 ? -11.711 -2.714 30.770 1.00 87.88 122 ILE A C 1
ATOM 1004 O O . ILE A 1 122 ? -12.528 -3.032 31.637 1.00 87.88 122 ILE A O 1
ATOM 1008 N N . ASP A 1 123 ? -10.400 -2.653 31.013 1.00 87.75 123 ASP A N 1
ATOM 1009 C CA . ASP A 1 123 ? -9.797 -3.006 32.304 1.00 87.75 123 ASP A CA 1
ATOM 1010 C C . ASP A 1 123 ? -10.317 -2.106 33.437 1.00 87.75 123 ASP A C 1
ATOM 1012 O O . ASP A 1 123 ? -10.610 -2.576 34.542 1.00 87.75 123 ASP A O 1
ATOM 1016 N N . ASN A 1 124 ? -10.528 -0.822 33.136 1.00 85.50 124 ASN A N 1
ATOM 1017 C CA . ASN A 1 124 ? -11.097 0.158 34.057 1.00 85.50 124 ASN A CA 1
ATOM 1018 C C . ASN A 1 124 ? -12.631 0.106 34.162 1.00 85.50 124 ASN A C 1
ATOM 1020 O O . ASN A 1 124 ? -13.209 0.902 34.903 1.00 85.50 124 ASN A O 1
ATOM 1024 N N . LYS A 1 125 ? -13.298 -0.832 33.471 1.00 82.06 125 LYS A N 1
ATOM 1025 C CA . LYS A 1 125 ? -14.767 -0.947 33.408 1.00 82.06 125 LYS A CA 1
ATOM 1026 C C . LYS A 1 125 ? -15.429 0.369 32.993 1.00 82.06 125 LYS A C 1
ATOM 1028 O O . LYS A 1 125 ? -16.384 0.818 33.628 1.00 82.06 125 LYS A O 1
ATOM 1033 N N . GLY A 1 126 ? -14.872 0.989 31.958 1.00 80.44 126 GLY A N 1
ATOM 1034 C CA . GLY A 1 126 ? -15.411 2.194 31.346 1.00 80.44 126 GLY A CA 1
ATOM 1035 C C . GLY A 1 126 ? -16.819 1.992 30.785 1.00 80.44 126 GLY A C 1
ATOM 1036 O O . GLY A 1 126 ? -17.365 0.887 30.772 1.00 80.44 126 GLY A O 1
ATOM 1037 N N . ASP A 1 127 ? -17.402 3.094 30.324 1.00 84.00 127 ASP A N 1
ATOM 1038 C CA . ASP A 1 127 ? -18.736 3.120 29.725 1.00 84.00 127 ASP A CA 1
ATOM 1039 C C . ASP A 1 127 ? -18.802 2.192 28.501 1.00 84.00 127 ASP A C 1
ATOM 1041 O O . ASP A 1 127 ? -17.973 2.274 27.585 1.00 84.00 127 ASP A O 1
ATOM 1045 N N . LYS A 1 128 ? -19.784 1.285 28.500 1.00 85.50 128 LYS A N 1
ATOM 1046 C CA . LYS A 1 128 ? -19.887 0.226 27.492 1.00 85.50 128 LYS A CA 1
ATOM 1047 C C . LYS A 1 128 ? -20.186 0.815 26.121 1.00 85.50 128 LYS A C 1
ATOM 1049 O O . LYS A 1 128 ? -19.601 0.377 25.130 1.00 85.50 128 LYS A O 1
ATOM 1054 N N . THR A 1 129 ? -21.061 1.816 26.062 1.00 85.69 129 THR A N 1
ATOM 1055 C CA . THR A 1 129 ? -21.427 2.489 24.813 1.00 85.69 129 THR A CA 1
ATOM 1056 C C . THR A 1 129 ? -20.210 3.178 24.197 1.00 85.69 129 THR A C 1
ATOM 1058 O O . THR A 1 129 ? -19.959 3.035 22.997 1.00 85.69 129 THR A O 1
ATOM 1061 N N . ILE A 1 130 ? -19.404 3.862 25.015 1.00 87.25 130 ILE A N 1
ATOM 1062 C CA . ILE A 1 130 ? -18.164 4.498 24.552 1.00 87.25 130 ILE A CA 1
ATOM 1063 C C . ILE A 1 130 ? -17.181 3.443 24.029 1.00 87.25 130 ILE A C 1
ATOM 1065 O O . ILE A 1 130 ? -16.658 3.589 22.923 1.00 87.25 130 ILE A O 1
ATOM 1069 N N . ILE A 1 131 ? -16.952 2.361 24.776 1.00 90.69 131 ILE A N 1
ATOM 1070 C CA . ILE A 1 131 ? -16.011 1.300 24.385 1.00 90.69 131 ILE A CA 1
ATOM 1071 C C . ILE A 1 131 ? -16.419 0.649 23.058 1.00 90.69 131 ILE A C 1
ATOM 1073 O O . ILE A 1 131 ? -15.567 0.471 22.187 1.00 90.69 131 ILE A O 1
ATOM 1077 N N . ILE A 1 132 ? -17.707 0.341 22.869 1.00 90.50 132 ILE A N 1
ATOM 1078 C CA . ILE A 1 132 ? -18.215 -0.217 21.607 1.00 90.50 132 ILE A CA 1
ATOM 1079 C C . ILE A 1 132 ? -17.953 0.755 20.451 1.00 90.50 132 ILE A C 1
ATOM 1081 O O . ILE A 1 132 ? -17.432 0.338 19.419 1.00 90.50 132 ILE A O 1
ATOM 1085 N N . SER A 1 133 ? -18.218 2.053 20.636 1.00 90.62 133 SER A N 1
ATOM 1086 C CA . SER A 1 133 ? -17.970 3.046 19.582 1.00 90.62 133 SER A CA 1
ATOM 1087 C C . SER A 1 133 ? -16.489 3.134 19.180 1.00 90.62 133 SER A C 1
ATOM 1089 O O . SER A 1 133 ? -16.169 3.159 17.992 1.00 90.62 133 SER A O 1
ATOM 1091 N N . LEU A 1 134 ? -15.566 3.076 20.149 1.00 93.56 134 LEU A N 1
ATOM 1092 C CA . LEU A 1 134 ? -14.124 3.040 19.883 1.00 93.56 134 LEU A CA 1
ATOM 1093 C C . LEU A 1 134 ? -13.710 1.775 19.116 1.00 93.56 134 LEU A C 1
ATOM 1095 O O . LEU A 1 134 ? -12.866 1.841 18.219 1.00 93.56 134 LEU A O 1
ATOM 1099 N N . ILE A 1 135 ? -14.302 0.623 19.443 1.00 93.06 135 ILE A N 1
ATOM 1100 C CA . ILE A 1 135 ? -14.051 -0.642 18.738 1.00 93.06 135 ILE A CA 1
ATOM 1101 C C . ILE A 1 135 ? -14.536 -0.557 17.287 1.00 93.06 135 ILE A C 1
ATOM 1103 O O . ILE A 1 135 ? -13.805 -0.949 16.374 1.00 93.06 135 ILE A O 1
ATOM 1107 N N . GLU A 1 136 ? -15.724 -0.002 17.047 1.00 92.19 136 GLU A N 1
ATOM 1108 C CA . GLU A 1 136 ? -16.253 0.214 15.697 1.00 92.19 136 GLU A CA 1
ATOM 1109 C C . GLU A 1 136 ? -15.342 1.133 14.870 1.00 92.19 136 GLU A C 1
ATOM 1111 O O . GLU A 1 136 ? -15.017 0.820 13.719 1.00 92.19 136 GLU A O 1
ATOM 1116 N N . GLU A 1 137 ? -14.869 2.239 15.452 1.00 92.00 137 GLU A N 1
ATOM 1117 C CA . GLU A 1 137 ? -13.897 3.132 14.815 1.00 92.00 137 GLU A CA 1
ATOM 1118 C C . GLU A 1 137 ? -12.595 2.398 14.465 1.00 92.00 137 GLU A C 1
ATOM 1120 O O . GLU A 1 137 ? -12.091 2.509 13.338 1.00 92.00 137 GLU A O 1
ATOM 1125 N N . ALA A 1 138 ? -12.080 1.587 15.389 1.00 93.12 138 ALA A N 1
ATOM 1126 C CA . ALA A 1 138 ? -10.881 0.790 15.172 1.00 93.12 138 ALA A CA 1
ATOM 1127 C C . ALA A 1 138 ? -11.075 -0.240 14.041 1.00 93.12 138 ALA A C 1
ATOM 1129 O O . ALA A 1 138 ? -10.198 -0.396 13.182 1.00 93.12 138 ALA A O 1
ATOM 1130 N N . PHE A 1 139 ? -12.246 -0.880 13.946 1.00 91.44 139 PHE A N 1
ATOM 1131 C CA . PHE A 1 139 ? -12.593 -1.754 12.820 1.00 91.44 139 PHE A CA 1
ATOM 1132 C C . PHE A 1 139 ? -12.670 -1.002 11.485 1.00 91.44 139 PHE A C 1
ATOM 1134 O O . PHE A 1 139 ? -12.216 -1.521 10.459 1.00 91.44 139 PHE A O 1
ATOM 1141 N N . GLN A 1 140 ? -13.179 0.234 11.465 1.00 89.75 140 GLN A N 1
ATOM 1142 C CA . GLN A 1 140 ? -13.178 1.055 10.250 1.00 89.75 140 GLN A CA 1
ATOM 1143 C C . GLN A 1 140 ? -11.756 1.394 9.789 1.00 89.75 140 GLN A C 1
ATOM 1145 O O . GLN A 1 140 ? -11.460 1.328 8.589 1.00 89.75 140 GLN A O 1
ATOM 1150 N N . VAL A 1 141 ? -10.857 1.732 10.718 1.00 87.94 141 VAL A N 1
ATOM 1151 C CA . VAL A 1 141 ? -9.434 1.957 10.418 1.00 87.94 141 VAL A CA 1
ATOM 1152 C C . VAL A 1 141 ? -8.791 0.667 9.907 1.00 87.94 141 VAL A C 1
ATOM 1154 O O . VAL A 1 141 ? -8.124 0.674 8.868 1.00 87.94 141 VAL A O 1
ATOM 1157 N N . PHE A 1 142 ? -9.058 -0.461 10.564 1.00 89.12 142 PHE A N 1
ATOM 1158 C CA . PHE A 1 142 ? -8.576 -1.778 10.159 1.00 89.12 142 PHE A CA 1
ATOM 1159 C C . PHE A 1 142 ? -9.025 -2.174 8.744 1.00 89.12 142 PHE A C 1
ATOM 1161 O O . PHE A 1 142 ? -8.228 -2.697 7.957 1.00 89.12 142 PHE A O 1
ATOM 1168 N N . ALA A 1 143 ? -10.275 -1.888 8.374 1.00 85.75 143 ALA A N 1
ATOM 1169 C CA . ALA A 1 143 ? -10.805 -2.168 7.040 1.00 85.75 143 ALA A CA 1
ATOM 1170 C C . ALA A 1 143 ? -10.049 -1.402 5.939 1.00 85.75 143 ALA A C 1
ATOM 1172 O O . ALA A 1 143 ? -9.856 -1.924 4.836 1.00 85.75 143 ALA A O 1
ATOM 1173 N N . ARG A 1 144 ? -9.564 -0.192 6.251 1.00 82.50 144 ARG A N 1
ATOM 1174 C CA . ARG A 1 144 ? -8.746 0.631 5.343 1.00 82.50 144 ARG A CA 1
ATOM 1175 C C . ARG A 1 144 ? -7.305 0.125 5.221 1.00 82.50 144 ARG A C 1
ATOM 1177 O O . ARG A 1 144 ? -6.629 0.469 4.249 1.00 82.50 144 ARG A O 1
ATOM 1184 N N . LEU A 1 145 ? -6.827 -0.720 6.142 1.00 82.31 145 LEU A N 1
ATOM 1185 C CA . LEU A 1 145 ? -5.505 -1.337 6.029 1.00 82.31 145 LEU A CA 1
ATOM 1186 C C . LEU A 1 145 ? -5.472 -2.310 4.842 1.00 82.31 145 LEU A C 1
ATOM 1188 O O . LEU A 1 145 ? -6.180 -3.324 4.790 1.00 82.31 145 LEU A O 1
ATOM 1192 N N . GLY A 1 146 ? -4.614 -2.001 3.869 1.00 72.88 146 GLY A N 1
ATOM 1193 C CA . GLY A 1 146 ? -4.499 -2.738 2.613 1.00 72.88 146 GLY A CA 1
ATOM 1194 C C . GLY A 1 146 ? -4.060 -4.204 2.763 1.00 72.88 146 GLY A C 1
ATOM 1195 O O . GLY A 1 146 ? -3.629 -4.670 3.815 1.00 72.88 146 GLY A O 1
ATOM 1196 N N . LYS A 1 147 ? -4.128 -4.963 1.661 1.00 68.62 147 LYS A N 1
ATOM 1197 C CA . LYS A 1 147 ? -3.758 -6.397 1.595 1.00 68.62 147 LYS A CA 1
ATOM 1198 C C . LYS A 1 147 ? -2.265 -6.630 1.321 1.00 68.62 147 LYS A C 1
ATOM 1200 O O . LYS A 1 147 ? -1.895 -7.598 0.657 1.00 68.62 147 LYS A O 1
ATOM 1205 N N . ALA A 1 148 ? -1.395 -5.735 1.780 1.00 67.19 148 ALA A N 1
ATOM 1206 C CA . ALA A 1 148 ? 0.039 -5.866 1.552 1.00 67.19 148 ALA A CA 1
ATOM 1207 C C . ALA A 1 148 ? 0.554 -7.185 2.156 1.00 67.19 148 ALA A C 1
ATOM 1209 O O . ALA A 1 148 ? 0.404 -7.423 3.353 1.00 67.19 148 ALA A O 1
ATOM 1210 N N . ALA A 1 149 ? 1.189 -8.039 1.344 1.00 65.19 149 ALA A N 1
ATOM 1211 C CA . ALA A 1 149 ? 1.648 -9.363 1.781 1.00 65.19 149 ALA A CA 1
ATOM 1212 C C . ALA A 1 149 ? 2.542 -9.299 3.033 1.00 65.19 149 ALA A C 1
ATOM 1214 O O . ALA A 1 149 ? 2.411 -10.128 3.932 1.00 65.19 149 ALA A O 1
ATOM 1215 N N . LYS A 1 150 ? 3.390 -8.265 3.124 1.00 68.69 150 LYS A N 1
ATOM 1216 C CA . LYS A 1 150 ? 4.301 -8.029 4.253 1.00 68.69 150 LYS A CA 1
ATOM 1217 C C . LYS A 1 150 ? 3.568 -7.691 5.562 1.00 68.69 150 LYS A C 1
ATOM 1219 O O . LYS A 1 150 ? 4.055 -8.038 6.629 1.00 68.69 150 LYS A O 1
ATOM 1224 N N . PHE A 1 151 ? 2.370 -7.111 5.479 1.00 72.38 151 PHE A N 1
ATOM 1225 C CA . PHE A 1 151 ? 1.525 -6.784 6.632 1.00 72.38 151 PHE A CA 1
ATOM 1226 C C . PHE A 1 151 ? 0.517 -7.885 6.971 1.00 72.38 151 PHE A C 1
ATOM 1228 O O . PHE A 1 151 ? -0.202 -7.775 7.953 1.00 72.38 151 PHE A O 1
ATOM 1235 N N . ARG A 1 152 ? 0.464 -8.990 6.215 1.00 76.56 152 ARG A N 1
ATOM 1236 C CA . ARG A 1 152 ? -0.547 -10.044 6.411 1.00 76.56 152 ARG A CA 1
ATOM 1237 C C . ARG A 1 152 ? -0.473 -10.729 7.779 1.00 76.56 152 ARG A C 1
ATOM 1239 O O . ARG A 1 152 ? -1.483 -11.249 8.244 1.00 76.56 152 ARG A O 1
ATOM 1246 N N . LYS A 1 153 ? 0.710 -10.814 8.398 1.00 79.88 153 LYS A N 1
ATOM 1247 C CA . LYS A 1 153 ? 0.843 -11.345 9.766 1.00 79.88 153 LYS A CA 1
ATOM 1248 C C . LYS A 1 153 ? 0.315 -10.327 10.776 1.00 79.88 153 LYS A C 1
ATOM 1250 O O . LYS A 1 153 ? -0.674 -10.614 11.427 1.00 79.88 153 LYS A O 1
ATOM 1255 N N . HIS A 1 154 ? 0.888 -9.126 10.779 1.00 81.50 154 HIS A N 1
ATOM 1256 C CA . HIS A 1 154 ? 0.493 -8.049 11.685 1.00 81.50 154 HIS A CA 1
ATOM 1257 C C . HIS A 1 154 ? -1.005 -7.715 11.591 1.00 81.50 154 HIS A C 1
ATOM 1259 O O . HIS A 1 154 ? -1.681 -7.611 12.602 1.00 81.50 154 HIS A O 1
ATOM 1265 N N . LYS A 1 155 ? -1.564 -7.690 10.374 1.00 82.44 155 LYS A N 1
ATOM 1266 C CA . LYS A 1 155 ? -3.001 -7.527 10.136 1.00 82.44 155 LYS A CA 1
ATOM 1267 C C . LYS A 1 155 ? -3.836 -8.624 10.808 1.00 82.44 155 LYS A C 1
ATOM 1269 O O . LYS A 1 155 ? -4.853 -8.315 11.404 1.00 82.44 155 LYS A O 1
ATOM 1274 N N . ARG A 1 156 ? -3.421 -9.893 10.731 1.00 86.06 156 ARG A N 1
ATOM 1275 C CA . ARG A 1 156 ? -4.132 -10.998 11.403 1.00 86.06 156 ARG A CA 1
ATOM 1276 C C . ARG A 1 156 ? -4.052 -10.898 12.924 1.00 86.06 156 ARG A C 1
ATOM 1278 O O . ARG A 1 156 ? -4.993 -11.302 13.599 1.00 86.06 156 ARG A O 1
ATOM 1285 N N . ASP A 1 157 ? -2.934 -10.403 13.444 1.00 88.81 157 ASP A N 1
ATOM 1286 C CA . ASP A 1 157 ? -2.754 -10.211 14.881 1.00 88.81 157 ASP A CA 1
ATOM 1287 C C . ASP A 1 157 ? -3.680 -9.086 15.383 1.00 88.81 157 ASP A C 1
ATOM 1289 O O . ASP A 1 157 ? -4.449 -9.318 16.311 1.00 88.81 157 ASP A O 1
ATOM 1293 N N . LEU A 1 158 ? -3.715 -7.941 14.687 1.00 89.12 158 LEU A N 1
ATOM 1294 C CA . LEU A 1 158 ? -4.630 -6.822 14.965 1.00 89.12 158 LEU A CA 1
ATOM 1295 C C . LEU A 1 158 ? -6.106 -7.227 14.859 1.00 89.12 158 LEU A C 1
ATOM 1297 O O . LEU A 1 158 ? -6.901 -6.905 15.731 1.00 89.12 158 LEU A O 1
ATOM 1301 N N . GLU A 1 159 ? -6.469 -7.978 13.817 1.00 90.81 159 GLU A N 1
ATOM 1302 C CA . GLU A 1 159 ? -7.824 -8.515 13.639 1.00 90.81 159 GLU A CA 1
ATOM 1303 C C . GLU A 1 159 ? -8.251 -9.362 14.839 1.00 90.81 159 GLU A C 1
ATOM 1305 O O . GLU A 1 159 ? -9.335 -9.192 15.389 1.00 90.81 159 GLU A O 1
ATOM 1310 N N . ARG A 1 160 ? -7.367 -10.264 15.276 1.00 92.12 160 ARG A N 1
ATOM 1311 C CA . ARG A 1 160 ? -7.616 -11.120 16.433 1.00 92.12 160 ARG A CA 1
ATOM 1312 C C . ARG A 1 160 ? -7.746 -10.309 17.718 1.00 92.12 160 ARG A C 1
ATOM 1314 O O . ARG A 1 160 ? -8.545 -10.687 18.569 1.00 92.12 160 ARG A O 1
ATOM 1321 N N . GLU A 1 161 ? -6.949 -9.258 17.893 1.00 93.00 161 GLU A N 1
ATOM 1322 C CA . GLU A 1 161 ? -7.078 -8.373 19.052 1.00 93.00 161 GLU A CA 1
ATOM 1323 C C . GLU A 1 161 ? -8.413 -7.630 19.048 1.00 93.00 161 GLU A C 1
ATOM 1325 O O . GLU A 1 161 ? -9.096 -7.658 20.065 1.00 93.00 161 GLU A O 1
ATOM 1330 N N . LEU A 1 162 ? -8.833 -7.060 17.917 1.00 92.31 162 LEU A N 1
ATOM 1331 C CA . LEU A 1 162 ? -10.113 -6.352 17.821 1.00 92.31 162 LEU A CA 1
ATOM 1332 C C . LEU A 1 162 ? -11.303 -7.255 18.158 1.00 92.31 162 LEU A C 1
ATOM 1334 O O . LEU A 1 162 ? -12.110 -6.889 19.005 1.00 92.31 162 LEU A O 1
ATOM 1338 N N . TYR A 1 163 ? -11.360 -8.470 17.605 1.00 93.25 163 TYR A N 1
ATOM 1339 C CA . TYR A 1 163 ? -12.421 -9.424 17.955 1.00 93.25 163 TYR A CA 1
ATOM 1340 C C . TYR A 1 163 ? -12.400 -9.835 19.436 1.00 93.25 163 TYR A C 1
ATOM 1342 O O . TYR A 1 163 ? -13.444 -10.104 20.025 1.00 93.25 163 TYR A O 1
ATOM 1350 N N . ARG A 1 164 ? -11.220 -9.897 20.071 1.00 93.25 164 ARG A N 1
ATOM 1351 C CA . ARG A 1 164 ? -11.132 -10.155 21.519 1.00 93.25 164 ARG A CA 1
ATOM 1352 C C . ARG A 1 164 ? -11.673 -8.987 22.335 1.00 93.25 164 ARG A C 1
ATOM 1354 O O . ARG A 1 164 ? -12.297 -9.229 23.362 1.00 93.25 164 ARG A O 1
ATOM 1361 N N . LEU A 1 165 ? -11.406 -7.755 21.906 1.00 91.88 165 LEU A N 1
ATOM 1362 C CA . LEU A 1 165 ? -11.907 -6.555 22.573 1.00 91.88 165 LEU A CA 1
ATOM 1363 C C . LEU A 1 165 ? -13.413 -6.416 22.417 1.00 91.88 165 LEU A C 1
ATOM 1365 O O . LEU A 1 165 ? -14.078 -6.133 23.403 1.00 91.88 165 LEU A O 1
ATOM 1369 N N . GLU A 1 166 ? -13.943 -6.683 21.224 1.00 90.25 166 GLU A N 1
ATOM 1370 C CA . GLU A 1 166 ? -15.384 -6.739 20.965 1.00 90.25 166 GLU A CA 1
ATOM 1371 C C . GLU A 1 166 ? -16.066 -7.714 21.928 1.00 90.25 166 GLU A C 1
ATOM 1373 O O . GLU A 1 166 ? -16.941 -7.318 22.696 1.00 90.25 166 GLU A O 1
ATOM 1378 N N . PHE A 1 167 ? -15.561 -8.949 22.009 1.00 89.31 167 PHE A N 1
ATOM 1379 C CA . PHE A 1 167 ? -16.071 -9.933 22.962 1.00 89.31 167 PHE A CA 1
ATOM 1380 C C . PHE A 1 167 ? -15.940 -9.475 24.425 1.00 89.31 167 PHE A C 1
ATOM 1382 O O . PHE A 1 167 ? -16.841 -9.700 25.226 1.00 89.31 167 PHE A O 1
ATOM 1389 N N . GLY A 1 168 ? -14.828 -8.835 24.800 1.00 85.75 168 GLY A N 1
ATOM 1390 C CA . GLY A 1 168 ? -14.631 -8.300 26.151 1.00 85.75 168 GLY A CA 1
ATOM 1391 C C . GLY A 1 168 ? -15.614 -7.179 26.502 1.00 85.75 168 GLY A C 1
ATOM 1392 O O . GLY A 1 168 ? -16.156 -7.163 27.606 1.00 85.75 168 GLY A O 1
ATOM 1393 N N . ALA A 1 169 ? -15.886 -6.280 25.556 1.00 86.12 169 ALA A N 1
ATOM 1394 C CA . ALA A 1 169 ? -16.830 -5.180 25.714 1.00 86.12 169 ALA A CA 1
ATOM 1395 C C . ALA A 1 169 ? -18.278 -5.674 25.852 1.00 86.12 169 ALA A C 1
ATOM 1397 O O . ALA A 1 169 ? -19.044 -5.124 26.643 1.00 86.12 169 ALA A O 1
ATOM 1398 N N . GLU A 1 170 ? -18.653 -6.752 25.158 1.00 84.44 170 GLU A N 1
ATOM 1399 C CA . GLU A 1 170 ? -19.972 -7.381 25.310 1.00 84.44 170 GLU A CA 1
ATOM 1400 C C . GLU A 1 170 ? -20.234 -7.877 26.742 1.00 84.44 170 GLU A C 1
ATOM 1402 O O . GLU A 1 170 ? -21.378 -7.840 27.202 1.00 84.44 170 GLU A O 1
ATOM 1407 N N . GLN A 1 171 ? -19.183 -8.291 27.462 1.00 84.06 171 GLN A N 1
ATOM 1408 C CA . GLN A 1 171 ? -19.261 -8.747 28.857 1.00 84.06 171 GLN A CA 1
ATOM 1409 C C . GLN A 1 171 ? -19.351 -7.600 29.874 1.00 84.06 171 GLN A C 1
ATOM 1411 O O . GLN A 1 171 ? -19.493 -7.853 31.074 1.00 84.06 171 GLN A O 1
ATOM 1416 N N . LEU A 1 172 ? -19.239 -6.340 29.444 1.00 79.94 172 LEU A N 1
ATOM 1417 C CA . LEU A 1 172 ? -19.423 -5.214 30.349 1.00 79.94 172 LEU A CA 1
ATOM 1418 C C . LEU A 1 172 ? -20.910 -5.055 30.703 1.00 79.94 172 LEU A C 1
ATOM 1420 O O . LEU A 1 172 ? -21.775 -5.276 29.844 1.00 79.94 172 LEU A O 1
ATOM 1424 N N . PRO A 1 173 ? -21.223 -4.663 31.953 1.00 78.31 173 PRO A N 1
ATOM 1425 C CA . PRO A 1 173 ? -22.578 -4.285 32.323 1.00 78.31 173 PRO A CA 1
ATOM 1426 C C . PRO A 1 173 ? -23.061 -3.163 31.408 1.00 78.31 173 PRO A C 1
ATOM 1428 O O . PRO A 1 173 ? -22.299 -2.246 31.100 1.00 78.31 173 PRO A O 1
ATOM 1431 N N . ASP A 1 174 ? -24.323 -3.211 30.996 1.00 80.38 174 ASP A N 1
ATOM 1432 C CA . ASP A 1 174 ? -24.929 -2.077 30.298 1.00 80.38 174 ASP A CA 1
ATOM 1433 C C . ASP A 1 174 ? -24.869 -0.823 31.189 1.00 80.38 174 ASP A C 1
ATOM 1435 O O . ASP A 1 174 ? -24.960 -0.920 32.416 1.00 80.38 174 ASP A O 1
ATOM 1439 N N . ASP A 1 175 ? -24.793 0.374 30.603 1.00 75.56 175 ASP A N 1
ATOM 1440 C CA . ASP A 1 175 ? -24.638 1.620 31.377 1.00 75.56 175 ASP A CA 1
ATOM 1441 C C . ASP A 1 175 ? -25.793 1.830 32.377 1.00 75.56 175 ASP A C 1
ATOM 1443 O O . ASP A 1 175 ? -25.621 2.369 33.472 1.00 75.56 175 ASP A O 1
ATOM 1447 N N . ALA A 1 176 ? -26.983 1.321 32.044 1.00 76.62 176 ALA A N 1
ATOM 1448 C CA . ALA A 1 176 ? -28.121 1.270 32.956 1.00 76.62 176 ALA A CA 1
ATOM 1449 C C . ALA A 1 176 ? -27.886 0.330 34.157 1.00 76.62 176 ALA A C 1
ATOM 1451 O O . ALA A 1 176 ? -28.229 0.693 35.282 1.00 76.62 176 ALA A O 1
ATOM 1452 N N . GLU A 1 177 ? -27.293 -0.850 33.949 1.00 81.38 177 GLU A N 1
ATOM 1453 C CA . GLU A 1 177 ? -26.897 -1.752 35.038 1.00 81.38 177 GLU A CA 1
ATOM 1454 C C . GLU A 1 177 ? -25.795 -1.116 35.896 1.00 81.38 177 GLU A C 1
ATOM 1456 O O . GLU A 1 177 ? -25.914 -1.107 37.122 1.00 81.38 177 GLU A O 1
ATOM 1461 N N . SER A 1 178 ? -24.771 -0.520 35.277 1.00 82.50 178 SER A N 1
ATOM 1462 C CA . SER A 1 178 ? -23.685 0.177 35.982 1.00 82.50 178 SER A CA 1
ATOM 1463 C C . SER A 1 178 ? -24.206 1.297 36.884 1.00 82.50 178 SER A C 1
ATOM 1465 O O . SER A 1 178 ? -23.866 1.343 38.068 1.00 82.50 178 SER A O 1
ATOM 1467 N N . ASN A 1 179 ? -25.099 2.150 36.375 1.00 84.88 179 ASN A N 1
ATOM 1468 C CA . ASN A 1 179 ? -25.710 3.226 37.160 1.00 84.88 179 ASN A CA 1
ATOM 1469 C C . ASN A 1 179 ? -26.507 2.696 38.358 1.00 84.88 179 ASN A C 1
ATOM 1471 O O . ASN A 1 179 ? -26.374 3.209 39.471 1.00 84.88 179 ASN A O 1
ATOM 1475 N N . ILE A 1 180 ? -27.291 1.634 38.160 1.00 88.75 180 ILE A N 1
ATOM 1476 C CA . ILE A 1 180 ? -28.046 0.991 39.242 1.00 88.75 180 ILE A CA 1
ATOM 1477 C C . ILE A 1 180 ? -27.097 0.428 40.307 1.00 88.75 180 ILE A C 1
ATOM 1479 O O . ILE A 1 180 ? -27.348 0.585 41.502 1.00 88.75 180 ILE A O 1
ATOM 1483 N N . LEU A 1 181 ? -25.991 -0.202 39.900 1.00 87.75 181 LEU A N 1
ATOM 1484 C CA . LEU A 1 181 ? -24.995 -0.738 40.829 1.00 87.75 181 LEU A CA 1
ATOM 1485 C C . LEU A 1 181 ? -24.313 0.363 41.648 1.00 87.75 181 LEU A C 1
ATOM 1487 O O . LEU A 1 181 ? -24.172 0.199 42.861 1.00 87.75 181 LEU A O 1
ATOM 1491 N N . ILE A 1 182 ? -23.953 1.489 41.024 1.00 88.62 182 ILE A N 1
ATOM 1492 C CA . ILE A 1 182 ? -23.380 2.656 41.714 1.00 88.62 182 ILE A CA 1
ATOM 1493 C C . ILE A 1 182 ? -24.379 3.220 42.725 1.00 88.62 182 ILE A C 1
ATOM 1495 O O . ILE A 1 182 ? -24.014 3.505 43.867 1.00 88.62 182 ILE A O 1
ATOM 1499 N N . GLN A 1 183 ? -25.653 3.343 42.350 1.00 92.06 183 GLN A N 1
ATOM 1500 C CA . GLN A 1 183 ? -26.685 3.821 43.268 1.00 92.06 183 GLN A CA 1
ATOM 1501 C C . GLN A 1 183 ? -26.866 2.874 44.461 1.00 92.06 183 GLN A C 1
ATOM 1503 O O . GLN A 1 183 ? -26.957 3.340 45.594 1.00 92.06 183 GLN A O 1
ATOM 1508 N N . ILE A 1 184 ? -26.861 1.555 44.238 1.00 92.31 184 ILE A N 1
ATOM 1509 C CA . ILE A 1 184 ? -26.922 0.556 45.317 1.00 92.31 184 ILE A CA 1
ATOM 1510 C C . ILE A 1 184 ? -25.721 0.685 46.260 1.00 92.31 184 ILE A C 1
ATOM 1512 O O . ILE A 1 184 ? -25.914 0.728 47.472 1.00 92.31 184 ILE A O 1
ATOM 1516 N N . GLN A 1 185 ? -24.502 0.802 45.729 1.00 92.25 185 GLN A N 1
ATOM 1517 C CA . GLN A 1 185 ? -23.297 1.011 46.542 1.00 92.25 185 GLN A CA 1
ATOM 1518 C C . GLN A 1 185 ? -23.352 2.329 47.325 1.00 92.25 185 GLN A C 1
ATOM 1520 O O . GLN A 1 185 ? -22.963 2.383 48.489 1.00 92.25 185 GLN A O 1
ATOM 1525 N N . THR A 1 186 ? -23.884 3.387 46.712 1.00 92.50 186 THR A N 1
ATOM 1526 C CA . THR A 1 186 ? -24.089 4.680 47.377 1.00 92.50 186 THR A CA 1
ATOM 1527 C C . THR A 1 186 ? -25.062 4.545 48.548 1.00 92.50 186 THR A C 1
ATOM 1529 O O . THR A 1 186 ? -24.802 5.066 49.628 1.00 92.50 186 THR A O 1
ATOM 1532 N N . ILE A 1 1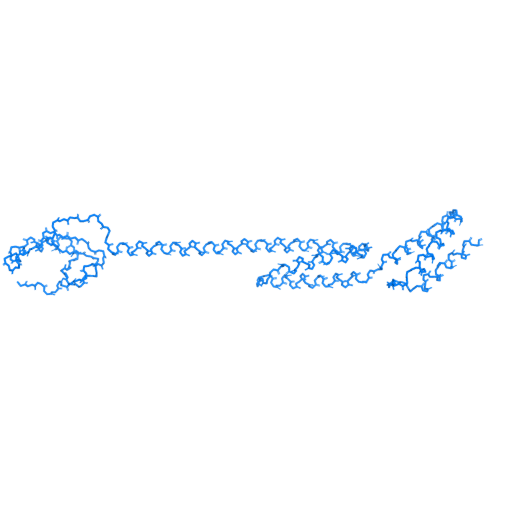87 ? -26.163 3.807 48.368 1.00 93.44 187 ILE A N 1
ATOM 1533 C CA . ILE A 1 187 ? -27.128 3.517 49.438 1.00 93.44 187 ILE A CA 1
ATOM 1534 C C . ILE A 1 187 ? -26.459 2.730 50.574 1.00 93.44 187 ILE A C 1
ATOM 1536 O O . ILE A 1 187 ? -26.624 3.103 51.735 1.00 93.44 187 ILE A O 1
ATOM 1540 N N . GLU A 1 188 ? -25.706 1.672 50.246 1.00 92.88 188 GLU A N 1
ATOM 1541 C CA . GLU A 1 188 ? -24.952 0.857 51.214 1.00 92.88 188 GLU A CA 1
ATOM 1542 C C . GLU A 1 188 ? -24.022 1.757 52.060 1.00 92.88 188 GLU A C 1
ATOM 1544 O O . GLU A 1 188 ? -24.114 1.758 53.288 1.00 92.88 188 GLU A O 1
ATOM 1549 N N . TYR A 1 189 ? -23.238 2.628 51.416 1.00 93.56 189 TYR A N 1
ATOM 1550 C CA . TYR A 1 189 ? -22.343 3.575 52.093 1.00 93.56 189 TYR A CA 1
ATOM 1551 C C . TYR A 1 189 ? -23.078 4.594 52.982 1.00 93.56 189 TYR A C 1
ATOM 1553 O O . TYR A 1 189 ? -22.658 4.874 54.107 1.00 93.56 189 TYR A O 1
ATOM 1561 N N . LEU A 1 190 ? -24.178 5.181 52.503 1.00 92.62 190 LEU A N 1
ATOM 1562 C CA . LEU A 1 190 ? -24.937 6.174 53.273 1.00 92.62 190 LEU A CA 1
ATOM 1563 C C . LEU A 1 190 ? -25.591 5.563 54.521 1.00 92.62 190 LEU A C 1
ATOM 1565 O O . LEU A 1 190 ? -25.648 6.224 55.563 1.00 92.62 190 LEU A O 1
ATOM 1569 N N . LEU A 1 191 ? -26.051 4.309 54.428 1.00 91.25 191 LEU A N 1
ATOM 1570 C CA . LEU A 1 191 ? -26.581 3.544 55.560 1.00 91.25 191 LEU A CA 1
ATOM 1571 C C . LEU A 1 191 ? -25.501 3.277 56.612 1.00 91.25 191 LEU A C 1
ATOM 1573 O O . LEU A 1 191 ? -25.735 3.526 57.796 1.00 91.25 191 LEU A O 1
ATOM 1577 N N . GLU A 1 192 ? -24.316 2.828 56.192 1.00 92.56 192 GLU A N 1
ATOM 1578 C CA . GLU A 1 192 ? -23.176 2.587 57.090 1.00 92.56 192 GLU A CA 1
ATOM 1579 C C . GLU A 1 192 ? -22.777 3.852 57.864 1.00 92.56 192 GLU A C 1
ATOM 1581 O O . GLU A 1 192 ? -22.487 3.794 59.060 1.00 92.56 192 GLU A O 1
ATOM 1586 N N . ASN A 1 193 ? -22.855 5.013 57.210 1.00 92.75 193 ASN A N 1
ATOM 1587 C CA . ASN A 1 193 ? -22.518 6.308 57.801 1.00 92.75 193 ASN A CA 1
ATOM 1588 C C . ASN A 1 193 ? -23.686 7.003 58.523 1.00 92.75 193 ASN A C 1
ATOM 1590 O O . ASN A 1 193 ? -23.546 8.157 58.925 1.00 92.75 193 ASN A O 1
ATOM 1594 N N . LYS A 1 194 ? -24.836 6.332 58.701 1.00 89.50 194 LYS A N 1
ATOM 1595 C CA . LYS A 1 194 ? -26.034 6.878 59.374 1.00 89.50 194 LYS A CA 1
ATOM 1596 C C . LYS A 1 194 ? -26.475 8.241 58.819 1.00 89.50 194 LYS A C 1
ATOM 1598 O O . LYS A 1 194 ? -26.838 9.143 59.573 1.00 89.50 194 LYS A O 1
ATOM 1603 N N . SER A 1 195 ? -26.418 8.385 57.497 1.00 91.31 195 SER A N 1
ATOM 1604 C CA . SER A 1 195 ? -26.851 9.601 56.802 1.00 91.31 195 SER A CA 1
ATOM 1605 C C . SER A 1 195 ? -28.372 9.809 56.895 1.00 91.31 195 SER A C 1
ATOM 1607 O O . SER A 1 195 ? -29.105 8.967 57.416 1.00 91.31 195 SER A O 1
ATOM 1609 N N . ASP A 1 196 ? -28.859 10.941 56.379 1.00 92.44 196 ASP A N 1
ATOM 1610 C CA . ASP A 1 196 ? -30.279 11.309 56.392 1.00 92.44 196 ASP A CA 1
ATOM 1611 C C . ASP A 1 196 ? -31.178 10.211 55.778 1.00 92.44 196 ASP A C 1
ATOM 1613 O O . ASP A 1 196 ? -31.015 9.811 54.620 1.00 92.44 196 ASP A O 1
ATOM 1617 N N . LYS A 1 197 ? -32.159 9.730 56.559 1.00 91.38 197 LYS A N 1
ATOM 1618 C CA . LYS A 1 197 ? -33.058 8.645 56.140 1.00 91.38 197 LYS A CA 1
ATOM 1619 C C . LYS A 1 197 ? -33.955 9.035 54.958 1.00 91.38 197 LYS A C 1
ATOM 1621 O O . LYS A 1 197 ? -34.248 8.179 54.124 1.00 91.38 197 LYS A O 1
ATOM 1626 N N . ALA A 1 198 ? -34.390 10.291 54.861 1.00 90.44 198 ALA A N 1
ATOM 1627 C CA . ALA A 1 198 ? -35.215 10.765 53.752 1.00 90.44 198 ALA A CA 1
ATOM 1628 C C . ALA A 1 198 ? -34.415 10.792 52.442 1.00 90.44 198 ALA A C 1
ATOM 1630 O O . ALA A 1 198 ? -34.929 10.362 51.407 1.00 90.44 198 ALA A O 1
ATOM 1631 N N . LEU A 1 199 ? -33.144 11.205 52.500 1.00 90.88 199 LEU A N 1
ATOM 1632 C CA . LEU A 1 199 ? -32.231 11.141 51.356 1.00 90.88 199 LEU A CA 1
ATOM 1633 C C . LEU A 1 199 ? -32.030 9.696 50.882 1.00 90.88 199 LEU A C 1
ATOM 1635 O O . LEU A 1 199 ? -32.201 9.408 49.698 1.00 90.88 199 LEU A O 1
ATOM 1639 N N . ILE A 1 200 ? -31.722 8.773 51.798 1.00 92.50 200 ILE A N 1
ATOM 1640 C CA . ILE A 1 200 ? -31.517 7.357 51.454 1.00 92.50 200 ILE A CA 1
ATOM 1641 C C . ILE A 1 200 ? -32.793 6.758 50.844 1.00 92.50 200 ILE A C 1
ATOM 1643 O O . ILE A 1 200 ? -32.734 6.084 49.814 1.00 92.50 200 ILE A O 1
ATOM 1647 N N . HIS A 1 201 ? -33.960 7.044 51.430 1.00 93.25 201 HIS A N 1
ATOM 1648 C CA . HIS A 1 201 ? -35.250 6.592 50.908 1.00 93.25 201 HIS A CA 1
ATOM 1649 C C . HIS A 1 201 ? -35.540 7.146 49.505 1.00 93.25 201 HIS A C 1
ATOM 1651 O O . HIS A 1 201 ? -36.080 6.438 48.651 1.00 93.25 201 HIS A O 1
ATOM 1657 N N . HIS A 1 202 ? -35.180 8.404 49.241 1.00 92.81 202 HIS A N 1
ATOM 1658 C CA . HIS A 1 202 ? -35.317 9.001 47.917 1.00 92.81 202 HIS A CA 1
ATOM 1659 C C . HIS A 1 202 ? -34.448 8.274 46.882 1.00 92.81 202 HIS A C 1
ATOM 1661 O O . HIS A 1 202 ? -34.972 7.849 45.852 1.00 92.81 202 HIS A O 1
ATOM 1667 N N . ILE A 1 203 ? -33.165 8.043 47.188 1.00 92.81 203 ILE A N 1
ATOM 1668 C CA . ILE A 1 203 ? -32.243 7.337 46.285 1.00 92.81 203 ILE A CA 1
ATOM 1669 C C . ILE A 1 203 ? -32.743 5.910 46.021 1.00 92.81 203 ILE A C 1
ATOM 1671 O O . ILE A 1 203 ? -32.814 5.508 44.867 1.00 92.81 203 ILE A O 1
ATOM 1675 N N . ILE A 1 204 ? -33.184 5.170 47.049 1.00 93.88 204 ILE A N 1
ATOM 1676 C CA . ILE A 1 204 ? -33.774 3.825 46.887 1.00 93.88 204 ILE A CA 1
ATOM 1677 C C . ILE A 1 204 ? -34.936 3.834 45.883 1.00 93.88 204 ILE A C 1
ATOM 1679 O O . ILE A 1 204 ? -35.010 2.961 45.014 1.00 93.88 204 ILE A O 1
ATOM 1683 N N . ASN A 1 205 ? -35.842 4.810 45.982 1.00 92.31 205 ASN A N 1
ATOM 1684 C CA . ASN A 1 205 ? -36.993 4.894 45.083 1.00 92.31 205 ASN A CA 1
ATOM 1685 C C . ASN A 1 205 ? -36.593 5.221 43.644 1.00 92.31 205 ASN A C 1
ATOM 1687 O O . ASN A 1 205 ? -37.133 4.608 42.719 1.00 92.31 205 ASN A O 1
ATOM 1691 N N . GLU A 1 206 ? -35.643 6.136 43.447 1.00 93.00 206 GLU A N 1
ATOM 1692 C CA . GLU A 1 206 ? -35.119 6.454 42.117 1.00 93.00 206 GLU A CA 1
ATOM 1693 C C . GLU A 1 206 ? -34.412 5.243 41.493 1.00 93.00 206 GLU A C 1
ATOM 1695 O O . GLU A 1 206 ? -34.711 4.887 40.352 1.00 93.00 206 GLU A O 1
ATOM 1700 N N . THR A 1 207 ? -33.589 4.513 42.252 1.00 92.62 207 THR A N 1
ATOM 1701 C CA . THR A 1 207 ? -32.949 3.273 41.781 1.00 92.62 207 THR A CA 1
ATOM 1702 C C . THR A 1 207 ? -33.982 2.201 41.420 1.00 92.62 207 THR A C 1
ATOM 1704 O O . THR A 1 207 ? -33.887 1.552 40.378 1.00 92.62 207 THR A O 1
ATOM 1707 N N . ALA A 1 208 ? -35.023 2.025 42.242 1.00 90.94 208 ALA A N 1
ATOM 1708 C CA . ALA A 1 208 ? -36.100 1.071 41.970 1.00 90.94 208 ALA A CA 1
ATOM 1709 C C . ALA A 1 208 ? -36.946 1.467 40.748 1.00 90.94 208 ALA A C 1
ATOM 1711 O O . ALA A 1 208 ? -37.502 0.603 40.061 1.00 90.94 208 ALA A O 1
ATOM 1712 N N . LYS A 1 209 ? -37.085 2.768 40.477 1.00 90.81 209 LYS A N 1
ATOM 1713 C CA . LYS A 1 209 ? -37.736 3.287 39.272 1.00 90.81 209 LYS A CA 1
ATOM 1714 C C . LYS A 1 209 ? -36.868 3.031 38.042 1.00 90.81 209 LYS A C 1
ATOM 1716 O O . LYS A 1 209 ? -37.391 2.487 37.070 1.00 90.81 209 LYS A O 1
ATOM 1721 N N . ALA A 1 210 ? -35.567 3.319 38.118 1.00 87.75 210 ALA A N 1
ATOM 1722 C CA . ALA A 1 210 ? -34.602 3.027 37.061 1.00 87.75 210 ALA A CA 1
ATOM 1723 C C . ALA A 1 210 ? -34.659 1.541 36.669 1.00 87.75 210 ALA A C 1
ATOM 1725 O O . ALA A 1 210 ? -34.977 1.225 35.524 1.00 87.75 210 ALA A O 1
ATOM 1726 N N . LEU A 1 211 ? -34.530 0.638 37.647 1.00 88.50 211 LEU A N 1
ATOM 1727 C CA . LEU A 1 211 ? -34.593 -0.819 37.465 1.00 88.50 211 LEU A CA 1
ATOM 1728 C C . LEU A 1 211 ? -35.915 -1.301 36.832 1.00 88.50 211 LEU A C 1
ATOM 1730 O O . LEU A 1 211 ? -35.941 -2.242 36.030 1.00 88.50 211 LEU A O 1
ATOM 1734 N N . ARG A 1 212 ? -37.041 -0.645 37.149 1.00 86.50 212 ARG A N 1
ATOM 1735 C CA . ARG A 1 212 ? -38.345 -0.919 36.519 1.00 86.50 212 ARG A CA 1
ATOM 1736 C C . ARG A 1 212 ? -38.388 -0.490 35.054 1.00 86.50 212 ARG A C 1
ATOM 1738 O O . ARG A 1 212 ? -38.982 -1.203 34.242 1.00 86.50 212 ARG A O 1
ATOM 1745 N N . THR A 1 213 ? -37.771 0.642 34.723 1.00 84.62 213 THR A N 1
ATOM 1746 C CA . THR A 1 213 ? -37.710 1.179 33.355 1.00 84.62 213 THR A CA 1
ATOM 1747 C C . THR A 1 213 ? -36.691 0.470 32.457 1.00 84.62 213 THR A C 1
ATOM 1749 O O . THR A 1 213 ? -36.857 0.491 31.240 1.00 84.62 213 THR A O 1
ATOM 1752 N N . SER A 1 214 ? -35.722 -0.252 33.028 1.00 80.44 214 SER A N 1
ATOM 1753 C CA . SER A 1 214 ? -34.702 -1.071 32.344 1.00 80.44 214 SER A CA 1
ATOM 1754 C C . SER A 1 214 ? -35.257 -2.352 31.688 1.00 80.44 214 SER A C 1
ATOM 1756 O O . SER A 1 214 ? -34.768 -3.451 31.941 1.00 80.44 214 SER A O 1
ATOM 1758 N N . ARG A 1 215 ? -36.333 -2.269 30.892 1.00 63.00 215 ARG A N 1
ATOM 1759 C CA . ARG A 1 215 ? -37.026 -3.457 30.340 1.00 63.00 215 ARG A CA 1
ATOM 1760 C C . ARG A 1 215 ? -36.202 -4.258 29.327 1.00 63.00 215 ARG A C 1
ATOM 1762 O O . ARG A 1 215 ? -36.410 -5.461 29.237 1.00 63.00 215 ARG A O 1
ATOM 1769 N N . ASN A 1 216 ? -35.288 -3.605 28.612 1.00 66.12 216 ASN A N 1
ATOM 1770 C CA . ASN A 1 216 ? -34.455 -4.224 27.573 1.00 66.12 216 ASN A CA 1
ATOM 1771 C C . ASN A 1 216 ? -32.976 -4.334 27.974 1.00 66.12 216 ASN A C 1
ATOM 1773 O O . ASN A 1 216 ? -32.157 -4.735 27.156 1.00 66.12 216 ASN A O 1
ATOM 1777 N N . THR A 1 217 ? -32.627 -3.946 29.202 1.00 70.94 217 THR A N 1
ATOM 1778 C CA . THR A 1 217 ? -31.247 -3.996 29.694 1.00 70.94 217 THR A CA 1
ATOM 1779 C C . THR A 1 217 ? -30.875 -5.442 29.992 1.00 70.94 217 THR A C 1
ATOM 1781 O O . THR A 1 217 ? -31.579 -6.118 30.752 1.00 70.94 217 THR A O 1
ATOM 1784 N N . VAL A 1 218 ? -29.783 -5.918 29.398 1.00 71.88 218 VAL A N 1
ATOM 1785 C CA . VAL A 1 218 ? -29.256 -7.251 29.684 1.00 71.88 218 VAL A CA 1
ATOM 1786 C C . VAL A 1 218 ? -28.322 -7.107 30.870 1.00 71.88 218 VAL A C 1
ATOM 1788 O O . VAL A 1 218 ? -27.239 -6.544 30.760 1.00 71.88 218 VAL A O 1
ATOM 1791 N N . PHE A 1 219 ? -28.764 -7.595 32.026 1.00 77.06 219 PHE A N 1
ATOM 1792 C CA . PHE A 1 219 ? -27.944 -7.540 33.223 1.00 77.06 219 PHE A CA 1
ATOM 1793 C C . PHE A 1 219 ? -26.911 -8.666 33.210 1.00 77.06 219 PHE A C 1
ATOM 1795 O O . PHE A 1 219 ? -27.270 -9.846 33.236 1.00 77.06 219 PHE A O 1
ATOM 1802 N N . VAL A 1 220 ? -25.638 -8.295 33.174 1.00 78.25 220 VAL A N 1
ATOM 1803 C CA . VAL A 1 220 ? -24.512 -9.218 33.043 1.00 78.25 220 VAL A CA 1
ATOM 1804 C C . VAL A 1 220 ? -24.040 -9.717 34.408 1.00 78.25 220 VAL A C 1
ATOM 1806 O O . VAL A 1 220 ? -23.657 -10.879 34.541 1.00 78.25 220 VAL A O 1
ATOM 1809 N N . LYS A 1 221 ? -24.079 -8.874 35.450 1.00 79.19 221 LYS A N 1
ATOM 1810 C CA . LYS A 1 221 ? -23.503 -9.210 36.763 1.00 79.19 221 LYS A CA 1
ATOM 1811 C C . LYS A 1 221 ? -24.527 -9.763 37.749 1.00 79.19 221 LYS A C 1
ATOM 1813 O O . LYS A 1 221 ? -24.203 -10.665 38.522 1.00 79.19 221 LYS A O 1
ATOM 1818 N N . TYR A 1 222 ? -25.742 -9.222 37.749 1.00 82.25 222 TYR A N 1
ATOM 1819 C CA . TYR A 1 222 ? -26.823 -9.666 38.631 1.00 82.25 222 TYR A CA 1
ATOM 1820 C C . TYR A 1 222 ? -28.136 -9.715 37.874 1.00 82.25 222 TYR A C 1
ATOM 1822 O O . TYR A 1 222 ? -28.491 -8.758 37.203 1.00 82.25 222 TYR A O 1
ATOM 1830 N N . SER A 1 223 ? -28.931 -10.766 38.050 1.00 86.38 223 SER A N 1
ATOM 1831 C CA . SER A 1 223 ? -30.280 -10.754 37.493 1.00 86.38 223 SER A CA 1
ATOM 1832 C C . SER A 1 223 ? -31.102 -9.611 38.100 1.00 86.38 223 SER A C 1
ATOM 1834 O O . SER A 1 223 ? -30.925 -9.233 39.262 1.00 86.38 223 SER A O 1
ATOM 1836 N N . LYS A 1 224 ? -32.059 -9.080 37.335 1.00 86.62 224 LYS A N 1
ATOM 1837 C CA . LYS A 1 224 ? -32.972 -8.031 37.813 1.00 86.62 224 LYS A CA 1
ATOM 1838 C C . LYS A 1 224 ? -33.618 -8.386 39.161 1.00 86.62 224 LYS A C 1
ATOM 1840 O O . LYS A 1 224 ? -33.657 -7.551 40.058 1.00 86.62 224 LYS A O 1
ATOM 1845 N N . ALA A 1 225 ? -34.033 -9.643 39.332 1.00 87.06 225 ALA A N 1
ATOM 1846 C CA . ALA A 1 225 ? -34.608 -10.142 40.580 1.00 87.06 225 ALA A CA 1
ATOM 1847 C C . ALA A 1 225 ? -33.619 -10.087 41.762 1.00 87.06 225 ALA A C 1
ATOM 1849 O O . ALA A 1 225 ? -34.014 -9.781 42.886 1.00 87.06 225 ALA A O 1
ATOM 1850 N N . GLN A 1 226 ? -32.326 -10.343 41.526 1.00 89.81 226 GLN A N 1
ATOM 1851 C CA . GLN A 1 226 ? -31.292 -10.206 42.558 1.00 89.81 226 GLN A CA 1
ATOM 1852 C C . GLN A 1 226 ? -31.105 -8.742 42.981 1.00 89.81 226 GLN A C 1
ATOM 1854 O O . GLN A 1 226 ? -30.959 -8.470 44.174 1.00 89.81 226 GLN A O 1
ATOM 1859 N N . LEU A 1 227 ? -31.144 -7.799 42.034 1.00 90.19 227 LEU A N 1
ATOM 1860 C CA . LEU A 1 227 ? -31.043 -6.363 42.322 1.00 90.19 227 LEU A CA 1
ATOM 1861 C C . LEU A 1 227 ? -32.278 -5.837 43.066 1.00 90.19 227 LEU A C 1
ATOM 1863 O O . LEU A 1 227 ? -32.128 -5.124 44.058 1.00 90.19 227 LEU A O 1
ATOM 1867 N N . GLU A 1 228 ? -33.482 -6.248 42.657 1.00 90.31 228 GLU A N 1
ATOM 1868 C CA . GLU A 1 228 ? -34.734 -5.952 43.372 1.00 90.31 228 GLU A CA 1
ATOM 1869 C C . GLU A 1 228 ? -34.690 -6.498 44.807 1.00 90.31 228 GLU A C 1
ATOM 1871 O O . GLU A 1 228 ? -35.004 -5.784 45.761 1.00 90.31 228 GLU A O 1
ATOM 1876 N N . GLY A 1 229 ? -34.223 -7.740 44.981 1.00 91.31 229 GLY A N 1
ATOM 1877 C CA . GLY A 1 229 ? -34.028 -8.352 46.295 1.00 91.31 229 GLY A CA 1
ATOM 1878 C C . GLY A 1 229 ? -33.045 -7.575 47.177 1.00 91.31 229 GLY A C 1
ATOM 1879 O O . GLY A 1 229 ? -33.323 -7.350 48.357 1.00 91.31 229 GLY A O 1
ATOM 1880 N N . LYS A 1 230 ? -31.924 -7.108 46.609 1.00 93.44 230 LYS A N 1
ATOM 1881 C CA . LYS A 1 230 ? -30.957 -6.247 47.312 1.00 93.44 230 LYS A CA 1
ATOM 1882 C C . LYS A 1 230 ? -31.589 -4.928 47.764 1.00 93.44 230 LYS A C 1
ATOM 1884 O O . LYS A 1 230 ? -31.455 -4.568 48.930 1.00 93.44 230 LYS A O 1
ATOM 1889 N N . LEU A 1 231 ? -32.300 -4.236 46.875 1.00 92.88 231 LEU A N 1
ATOM 1890 C CA . LEU A 1 231 ? -32.984 -2.973 47.177 1.00 92.88 231 LEU A CA 1
ATOM 1891 C C . LEU A 1 231 ? -34.021 -3.124 48.292 1.00 92.88 231 LEU A C 1
ATOM 1893 O O . LEU A 1 231 ? -34.033 -2.325 49.227 1.00 92.88 231 LEU A O 1
ATOM 1897 N N . ASN A 1 232 ? -34.833 -4.183 48.247 1.00 92.25 232 ASN A N 1
ATOM 1898 C CA . ASN A 1 232 ? -35.819 -4.469 49.290 1.00 92.25 232 ASN A CA 1
ATOM 1899 C C . ASN A 1 232 ? -35.156 -4.718 50.652 1.00 92.25 232 ASN A C 1
ATOM 1901 O O . ASN A 1 232 ? -35.642 -4.244 51.680 1.00 92.25 232 ASN A O 1
ATOM 1905 N N . ARG A 1 233 ? -34.009 -5.411 50.671 1.00 93.25 233 ARG A N 1
ATOM 1906 C CA . ARG A 1 233 ? -33.228 -5.607 51.898 1.00 93.25 233 ARG A CA 1
ATOM 1907 C C . ARG A 1 233 ? -32.701 -4.279 52.445 1.00 93.25 233 ARG A C 1
ATOM 1909 O O . ARG A 1 233 ? -32.836 -4.032 53.640 1.00 93.25 233 ARG A O 1
ATOM 1916 N N . LEU A 1 234 ? -32.146 -3.413 51.599 1.00 92.50 234 LEU A N 1
ATOM 1917 C CA . LEU A 1 234 ? -31.660 -2.092 52.022 1.00 92.50 234 LEU A CA 1
ATOM 1918 C C . LEU A 1 234 ? -32.794 -1.208 52.561 1.00 92.50 234 LEU A C 1
ATOM 1920 O O . LEU A 1 234 ? -32.623 -0.552 53.586 1.00 92.50 234 LEU A O 1
ATOM 1924 N N . LEU A 1 235 ? -33.976 -1.257 51.940 1.00 91.12 235 LEU A N 1
ATOM 1925 C CA . LEU A 1 235 ? -35.164 -0.564 52.438 1.00 91.12 235 LEU A CA 1
ATOM 1926 C C . LEU A 1 235 ? -35.587 -1.077 53.824 1.00 91.12 235 LEU A C 1
ATOM 1928 O O . LEU A 1 235 ? -35.898 -0.273 54.700 1.00 91.12 235 LEU A O 1
ATOM 1932 N N . SER A 1 236 ? -35.544 -2.395 54.048 1.00 89.69 236 SER A N 1
ATOM 1933 C CA . SER A 1 236 ? -35.867 -2.977 55.359 1.00 89.69 236 SER A CA 1
ATOM 1934 C C . SER A 1 236 ? -34.887 -2.555 56.462 1.00 89.69 236 SER A C 1
ATOM 1936 O O . SER A 1 236 ? -35.305 -2.344 57.595 1.00 89.69 236 SER A O 1
ATOM 1938 N N . LEU A 1 237 ? -33.603 -2.366 56.130 1.00 89.44 237 LEU A N 1
ATOM 1939 C CA . LEU A 1 237 ? -32.584 -1.887 57.073 1.00 89.44 237 LEU A CA 1
ATOM 1940 C C . LEU A 1 237 ? -32.799 -0.422 57.467 1.00 89.44 237 LEU A C 1
ATOM 1942 O O . LEU A 1 237 ? -32.525 -0.050 58.600 1.00 89.44 237 LEU A O 1
ATOM 1946 N N . LEU A 1 238 ? -33.319 0.408 56.559 1.00 88.38 238 LEU A N 1
ATOM 1947 C CA . LEU A 1 238 ? -33.630 1.812 56.842 1.00 88.38 238 LEU A CA 1
ATOM 1948 C C . LEU A 1 238 ? -34.802 1.976 57.833 1.00 88.38 238 LEU A C 1
ATOM 1950 O O . LEU A 1 238 ? -34.884 2.983 58.547 1.00 88.38 238 LEU A O 1
ATOM 1954 N N . GLN A 1 239 ? -35.719 1.002 57.843 1.00 81.62 239 GLN A N 1
ATOM 1955 C CA . GLN A 1 239 ? -36.915 0.968 58.691 1.00 81.62 239 GLN A CA 1
ATOM 1956 C C . GLN A 1 239 ? -36.640 0.475 60.122 1.00 81.62 239 GLN A C 1
ATOM 1958 O O . GLN A 1 239 ? -37.504 0.646 60.982 1.00 81.62 239 GLN A O 1
ATOM 1963 N N . GLN A 1 240 ? -35.461 -0.106 60.370 1.00 76.56 240 GLN A N 1
ATOM 1964 C CA . GLN A 1 240 ? -34.950 -0.434 61.706 1.00 76.56 240 GLN A CA 1
ATOM 1965 C C . GLN A 1 240 ? -34.312 0.802 62.372 1.00 76.56 240 GLN A C 1
ATOM 1967 O O . GLN A 1 240 ? -34.293 0.817 63.620 1.00 76.56 240 GLN A O 1
#

Foldseek 3Di:
DDPPVQWDQQPLVRGTFGWDADQVVQVVCQVPCQVVCCVVPVFGFDHWDQDPRVRTITTHRDPDDDPDDGPVRVVVVVVVVVVVVVVVVVVVVVVVVVVVVVVLVVLLVVLVVLLVVLVVCLVVLHALVVSVVSLVVSVVSLVPRDPPVVCVVVSVVSVVSSVVSVVSSVLRFHVLLVVLVVLLVVLVVCLVVVHDLVVSVVSLVVSVVSLVVCPPGDGNPDDSVRSVVSSVVSVVSSVD

Secondary structure (DSSP, 8-state):
---GGGEEEETTTTEEEEEESSHHHHHHHHHHHHHHHHHHHS----EEEEEGGGTEEEEES--PPP-S--HHHHHHHHHHHHHHHHHHHHHHHHHHHHHHHHHHHHHHHHHHHHHHHHHHHHHTT--HHHHHHHHHHHHHHHHHS---GGGHHHHHHHHHHHHHHHHHHHTSPPHHHHHHHHHHHHHHHHHHTT--HHHHHHHHHHHHHHHHH-TT---SSS-HHHHHHHHHHHHHHHT-